Protein AF-A0A972LSF6-F1 (afdb_monomer_lite)

pLDDT: mean 90.46, std 13.34, range [41.22, 98.69]

Sequence (236 aa):
LGFKHVNGPAKWSSYAKAKYIADVHKTYKIPLADIAEQIGDRHKTVQRLYRGLMVIDQAERLKVYNREDRVHTRFSFSHLYTGLDGDGISSFLKLKDFTEESKSPVPVSRKKELGEFCIWLYGSKKEKKPPAIRTQAKHLWRLNEVLKSREATAALRDDNDIDSAYELSRPQNEVFQDALYSAKRELTRARATLTTGYDKSVDLLRIADDIANLAEDIYTEMQRKQKPSRRRRNKE

Radius of gyration: 25.81 Å; chains: 1; bounding box: 58×62×75 Å

Secondary structure (DSSP, 8-state):
--GGGTTSSSPPPHHHHHHHHHHHHHHH---HHHHHHHTT--HHHHHHHHHHHHHHHHHHHTTS--GGG-SSSS--HHHHHHHTTSHHHHHHHTPPPTT---S--S-GGGHHHHHHHHHHHH-BTTTTBPPS---HHHHHHHHHHHTT-HHHHHHHHHH--HHHHHHHHS-HHHHHHHHHHHHHHHHHHHHHTHHHH----HHHHHHHHHHHHHHHHHHHHHHHHHS---------

Foldseek 3Di:
DDPPPLPDPDPDDLQNLLVVLQCCCVVVVDDLCVVCVSSVHDSLSNLLSVVLVLLQVLLVVLVLDHQVQFPDPDDPSLLRSVLCVQPLLCVLQVFDDSSPSDSHRGDPVSSNVSSVVCCLCGNGNVVVGHHLDPDRPPQSVLVSLLSVDPQLVVVCVVPVHSVVSSVVSDDPVVVVVVVVVVLVVVVVVCVVCVVPPCPPDPVVVVVVVVSVVVVVVVVVVVVVVVPPPPPPPDDD

Structure (mmCIF, N/CA/C/O backbone):
data_AF-A0A972LSF6-F1
#
_entry.id   AF-A0A972LSF6-F1
#
loop_
_atom_site.group_PDB
_atom_site.id
_atom_site.type_symbol
_atom_site.label_atom_id
_atom_site.label_alt_id
_atom_site.label_comp_id
_atom_site.label_asym_id
_atom_site.label_entity_id
_atom_site.label_seq_id
_atom_site.pdbx_PDB_ins_code
_atom_site.Cartn_x
_atom_site.Cartn_y
_atom_site.Cartn_z
_atom_site.occupancy
_atom_site.B_iso_or_equiv
_atom_site.auth_seq_id
_atom_site.auth_comp_id
_atom_site.auth_asym_id
_atom_site.auth_atom_id
_atom_site.pdbx_PDB_model_num
ATOM 1 N N . LEU A 1 1 ? -6.907 -10.296 31.279 1.00 46.56 1 LEU A N 1
ATOM 2 C CA . LEU A 1 1 ? -5.433 -10.318 31.112 1.00 46.56 1 LEU A CA 1
ATOM 3 C C . LEU A 1 1 ? -4.880 -8.971 31.571 1.00 46.56 1 LEU A C 1
ATOM 5 O O . LEU A 1 1 ? -5.070 -7.989 30.872 1.00 46.56 1 LEU A O 1
ATOM 9 N N . GLY A 1 2 ? -4.323 -8.909 32.784 1.00 41.22 2 GLY A N 1
ATOM 10 C CA . GLY A 1 2 ? -3.959 -7.654 33.458 1.00 41.22 2 GLY A CA 1
ATOM 11 C C . GLY A 1 2 ? -2.564 -7.110 33.118 1.00 41.22 2 GLY A C 1
ATOM 12 O O . GLY A 1 2 ? -1.680 -7.863 32.696 1.00 41.22 2 GLY A O 1
ATOM 13 N N . PHE A 1 3 ? -2.398 -5.805 33.377 1.00 46.62 3 PHE A N 1
ATOM 14 C CA . PHE A 1 3 ? -1.236 -4.909 33.198 1.00 46.62 3 PHE A CA 1
ATOM 15 C C . PHE A 1 3 ? 0.165 -5.544 33.293 1.00 46.62 3 PHE A C 1
ATOM 17 O O . PHE A 1 3 ? 1.062 -5.171 32.541 1.00 46.62 3 PHE A O 1
ATOM 24 N N . LYS A 1 4 ? 0.359 -6.543 34.168 1.00 43.53 4 LYS A N 1
ATOM 25 C CA . LYS A 1 4 ? 1.649 -7.225 34.386 1.00 43.53 4 LYS A CA 1
ATOM 26 C C . LYS A 1 4 ? 2.256 -7.880 33.136 1.00 43.53 4 LYS A C 1
ATOM 28 O O . LYS A 1 4 ? 3.447 -8.160 33.133 1.00 43.53 4 LYS A O 1
ATOM 33 N N . HIS A 1 5 ? 1.478 -8.107 32.077 1.00 49.00 5 HIS A N 1
ATOM 34 C CA . HIS A 1 5 ? 1.972 -8.768 30.864 1.00 49.00 5 HIS A CA 1
ATOM 35 C C . HIS A 1 5 ? 2.437 -7.805 29.771 1.00 49.00 5 HIS A C 1
ATOM 37 O O . HIS A 1 5 ? 3.055 -8.269 28.820 1.00 49.00 5 HIS A O 1
ATOM 43 N N . VAL A 1 6 ? 2.167 -6.498 29.870 1.00 50.38 6 VAL A N 1
ATOM 44 C CA . VAL A 1 6 ? 2.578 -5.522 28.838 1.00 50.38 6 VAL A CA 1
ATOM 45 C C . VAL A 1 6 ? 4.105 -5.348 28.812 1.00 50.38 6 VAL A C 1
ATOM 47 O O . VAL A 1 6 ? 4.678 -5.179 27.739 1.00 50.38 6 VAL A O 1
ATOM 50 N N . ASN A 1 7 ? 4.756 -5.513 29.970 1.00 46.44 7 ASN A N 1
ATOM 51 C CA . ASN A 1 7 ? 6.209 -5.396 30.155 1.00 46.44 7 ASN A CA 1
ATOM 52 C C . ASN A 1 7 ? 6.913 -6.752 30.393 1.00 46.44 7 ASN A C 1
ATOM 54 O O . ASN A 1 7 ? 8.060 -6.785 30.832 1.00 46.44 7 ASN A O 1
ATOM 58 N N . GLY A 1 8 ? 6.230 -7.879 30.149 1.00 46.09 8 GLY A N 1
ATOM 59 C CA . GLY A 1 8 ? 6.817 -9.218 30.279 1.00 46.09 8 GLY A CA 1
ATOM 60 C C . GLY A 1 8 ? 7.767 -9.572 29.119 1.00 46.09 8 GLY A C 1
ATOM 61 O O . GLY A 1 8 ? 7.714 -8.940 28.064 1.00 46.09 8 GLY A O 1
ATOM 62 N N . PRO A 1 9 ? 8.607 -10.617 29.257 1.00 41.59 9 PRO A N 1
ATOM 63 C CA . PRO A 1 9 ? 9.608 -10.996 28.248 1.00 41.59 9 PRO A CA 1
ATOM 64 C C . PRO A 1 9 ? 9.007 -11.403 26.887 1.00 41.59 9 PRO A C 1
ATOM 66 O O . PRO A 1 9 ? 9.684 -11.334 25.860 1.00 41.59 9 PRO A O 1
ATOM 69 N N . ALA A 1 10 ? 7.725 -11.781 26.843 1.00 50.69 10 ALA A N 1
ATOM 70 C CA . ALA A 1 10 ? 7.006 -12.047 25.602 1.00 50.69 10 ALA A CA 1
ATOM 71 C C . ALA A 1 10 ? 6.446 -10.744 25.004 1.00 50.69 10 ALA A C 1
ATOM 73 O O . ALA A 1 10 ? 5.412 -10.232 25.438 1.00 50.69 10 ALA A O 1
ATOM 74 N N . LYS A 1 11 ? 7.115 -10.217 23.969 1.00 66.94 11 LYS A N 1
ATOM 75 C CA . LYS A 1 11 ? 6.643 -9.047 23.211 1.00 66.94 11 LYS A CA 1
ATOM 76 C C . LYS A 1 11 ? 5.249 -9.321 22.642 1.00 66.94 11 LYS A C 1
ATOM 78 O O . LYS A 1 11 ? 5.059 -10.243 21.849 1.00 66.94 11 LYS A O 1
ATOM 83 N N . TRP A 1 12 ? 4.276 -8.496 2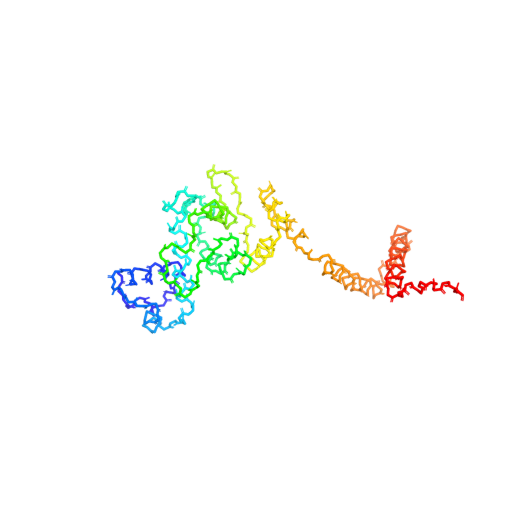3.016 1.00 76.31 12 TRP A N 1
ATOM 84 C CA . TRP A 1 12 ? 2.932 -8.552 22.449 1.00 76.31 12 TRP A CA 1
ATOM 85 C C . TRP A 1 12 ? 2.977 -8.380 20.929 1.00 76.31 12 TRP A C 1
ATOM 87 O O . TRP A 1 12 ? 3.698 -7.526 20.409 1.00 76.31 12 TRP A O 1
ATOM 97 N N . SER A 1 13 ? 2.153 -9.142 20.202 1.00 89.50 13 SER A N 1
ATOM 98 C CA . SER A 1 13 ? 1.928 -8.844 18.785 1.00 89.50 13 SER A CA 1
ATOM 99 C C . SER A 1 13 ? 1.217 -7.494 18.639 1.00 89.50 13 SER A C 1
ATOM 101 O O . SER A 1 13 ? 0.398 -7.119 19.481 1.00 89.50 13 SER A O 1
ATOM 103 N N . SER A 1 14 ? 1.479 -6.773 17.545 1.00 92.56 14 SER A N 1
ATOM 104 C CA . SER A 1 14 ? 0.824 -5.485 17.260 1.00 92.56 14 SER A CA 1
ATOM 105 C C . SER A 1 14 ? -0.703 -5.595 17.263 1.00 92.56 14 SER A C 1
ATOM 107 O O . SER A 1 14 ? -1.392 -4.707 17.757 1.00 92.56 14 SER A O 1
ATOM 109 N N . TYR A 1 15 ? -1.237 -6.720 16.789 1.00 95.06 15 TYR A N 1
ATOM 110 C CA . TYR A 1 15 ? -2.669 -6.995 16.810 1.00 95.06 15 TYR A CA 1
ATOM 111 C C . TYR A 1 15 ? -3.217 -7.237 18.224 1.00 95.06 15 TYR A C 1
ATOM 113 O O . TYR A 1 15 ? -4.257 -6.684 18.577 1.00 95.06 15 TYR A O 1
ATOM 121 N N . ALA A 1 16 ? -2.515 -8.010 19.062 1.00 93.94 16 ALA A N 1
ATOM 122 C CA . ALA A 1 16 ? -2.906 -8.191 20.463 1.00 93.94 16 ALA A CA 1
ATOM 123 C C . ALA A 1 16 ? -2.889 -6.853 21.219 1.00 93.94 16 ALA A C 1
ATOM 125 O O . ALA A 1 16 ? -3.824 -6.549 21.959 1.00 93.94 16 ALA A O 1
ATOM 126 N N . LYS A 1 17 ? -1.868 -6.023 20.968 1.00 94.19 17 LYS A N 1
ATOM 127 C CA . LYS A 1 17 ? -1.756 -4.684 21.553 1.00 94.19 17 LYS A CA 1
ATOM 128 C C . LYS A 1 17 ? -2.914 -3.786 21.115 1.00 94.19 17 LYS A C 1
ATOM 130 O O . LYS A 1 17 ? -3.538 -3.155 21.958 1.00 94.19 17 LYS A O 1
ATOM 135 N N . ALA A 1 18 ? -3.260 -3.792 19.826 1.00 96.75 18 ALA A N 1
ATOM 136 C CA . ALA A 1 18 ? -4.403 -3.046 19.304 1.00 96.75 18 ALA A CA 1
ATOM 137 C C . ALA A 1 18 ? -5.732 -3.461 19.953 1.00 96.75 18 ALA A C 1
ATOM 139 O O . ALA A 1 18 ? -6.542 -2.598 20.287 1.00 96.75 18 ALA A O 1
ATOM 140 N N . LYS A 1 19 ? -5.950 -4.768 20.169 1.00 96.62 19 LYS A N 1
ATOM 141 C CA . LYS A 1 19 ? -7.144 -5.268 20.870 1.00 96.62 19 LYS A CA 1
ATOM 142 C C . LYS A 1 19 ? -7.222 -4.761 22.302 1.00 96.62 19 LYS A C 1
ATOM 144 O O . LYS A 1 19 ? -8.282 -4.303 22.704 1.00 96.62 19 LYS A O 1
ATOM 149 N N . TYR A 1 20 ? -6.114 -4.816 23.039 1.00 95.25 20 TYR A N 1
ATOM 150 C CA . TYR A 1 20 ? -6.059 -4.297 24.404 1.00 95.25 20 TYR A CA 1
ATOM 151 C C . TYR A 1 20 ? -6.327 -2.794 24.452 1.00 95.25 20 TYR A C 1
ATOM 153 O O . TYR A 1 20 ? -7.189 -2.362 25.206 1.00 95.25 20 TYR A O 1
ATOM 161 N N . ILE A 1 21 ? -5.666 -2.013 23.592 1.00 96.00 21 ILE A N 1
ATOM 162 C CA . ILE A 1 21 ? -5.902 -0.568 23.477 1.00 96.00 21 ILE A CA 1
ATOM 163 C C . ILE A 1 21 ? -7.390 -0.288 23.239 1.00 96.00 21 ILE A C 1
ATOM 165 O O . ILE A 1 21 ? -7.988 0.531 23.930 1.00 96.00 21 ILE A O 1
ATOM 169 N N . ALA A 1 22 ? -8.004 -0.980 22.276 1.00 96.50 22 ALA A N 1
ATOM 170 C CA . ALA A 1 22 ? -9.404 -0.760 21.948 1.00 96.50 22 ALA A CA 1
ATOM 171 C C . ALA A 1 22 ? -10.366 -1.217 23.046 1.00 96.50 22 ALA A C 1
ATOM 173 O O . ALA A 1 22 ? -11.392 -0.568 23.225 1.00 96.50 22 ALA A O 1
ATOM 174 N N . ASP A 1 23 ? -10.069 -2.307 23.751 1.00 95.75 23 ASP A N 1
ATOM 175 C CA . ASP A 1 23 ? -10.859 -2.757 24.898 1.00 95.75 23 ASP A CA 1
ATOM 176 C C . ASP A 1 23 ? -10.807 -1.723 26.023 1.00 95.75 23 ASP A C 1
ATOM 178 O O . ASP A 1 23 ? -11.848 -1.231 26.450 1.00 95.75 23 ASP A O 1
ATOM 182 N N . VAL A 1 24 ? -9.603 -1.285 26.409 1.00 95.38 24 VAL A N 1
ATOM 183 C CA . VAL A 1 24 ? -9.430 -0.283 27.465 1.00 95.38 24 VAL A CA 1
ATOM 184 C C . VAL A 1 24 ? -10.154 1.017 27.112 1.00 95.38 24 VAL A C 1
ATOM 186 O O . VAL A 1 24 ? -10.951 1.526 27.902 1.00 95.38 24 VAL A O 1
ATOM 189 N N . HIS A 1 25 ? -9.944 1.512 25.892 1.00 95.56 25 HIS A N 1
ATOM 190 C CA . HIS A 1 25 ? -10.578 2.731 25.404 1.00 95.56 25 HIS A CA 1
ATOM 191 C C . HIS A 1 25 ? -12.113 2.616 25.364 1.00 95.56 25 HIS A C 1
ATOM 193 O O . HIS A 1 25 ? -12.833 3.509 25.810 1.00 95.56 25 HIS A O 1
ATOM 199 N N . LYS A 1 26 ? -12.659 1.501 24.860 1.00 92.56 26 LYS A N 1
ATOM 200 C CA . LYS A 1 26 ? -14.115 1.337 24.703 1.00 92.56 26 LYS A CA 1
ATOM 201 C C . LYS A 1 26 ? -14.826 1.055 26.024 1.00 92.56 26 LYS A C 1
ATOM 203 O O . LYS A 1 26 ? -15.937 1.569 26.198 1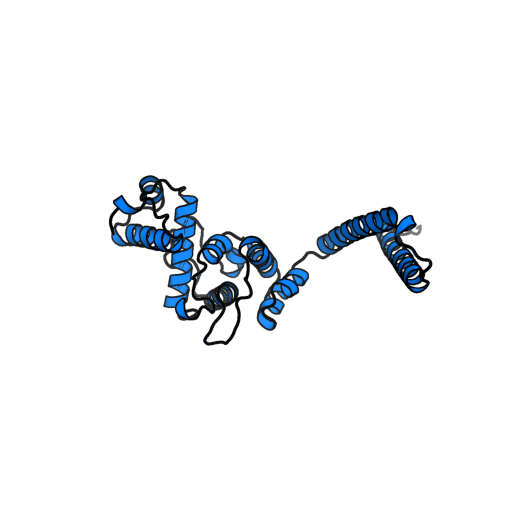.00 92.56 26 LYS A O 1
ATOM 208 N N . THR A 1 27 ? -14.220 0.254 26.895 1.00 93.88 27 THR A N 1
ATOM 209 C CA . THR A 1 27 ? -14.804 -0.227 28.153 1.00 93.88 27 THR A CA 1
ATOM 210 C C . THR A 1 27 ? -14.676 0.823 29.249 1.00 93.88 27 THR A C 1
ATOM 212 O O . THR A 1 27 ? -15.676 1.167 29.872 1.00 93.88 27 THR A O 1
ATOM 215 N N . TYR A 1 28 ? -13.486 1.403 29.421 1.00 93.75 28 TYR A N 1
ATOM 216 C CA . TYR A 1 28 ? -13.204 2.352 30.504 1.00 93.75 28 TYR A CA 1
ATOM 217 C C . TYR A 1 28 ? -13.228 3.822 30.068 1.00 93.75 28 TYR A C 1
ATOM 219 O O . TYR A 1 28 ? -13.037 4.697 30.903 1.00 93.75 28 TYR A O 1
ATOM 227 N N . LYS A 1 29 ? -13.473 4.110 28.778 1.00 93.44 29 LYS A N 1
ATOM 228 C CA . LYS A 1 29 ? -13.531 5.478 28.214 1.00 93.44 29 LYS A CA 1
ATOM 229 C C . LYS A 1 29 ? -12.249 6.292 28.404 1.00 93.44 29 LYS A C 1
ATOM 231 O O . LYS A 1 29 ? -12.292 7.516 28.393 1.00 93.44 29 LYS A O 1
ATOM 236 N N . ILE A 1 30 ? -11.114 5.611 28.546 1.00 93.81 30 ILE A N 1
ATOM 237 C CA . ILE A 1 30 ? -9.809 6.251 28.706 1.00 93.81 30 ILE A CA 1
ATOM 238 C C . ILE A 1 30 ? -9.326 6.744 27.328 1.00 93.81 30 ILE A C 1
ATOM 240 O O . ILE A 1 30 ? -9.302 5.934 26.395 1.00 93.81 30 ILE A O 1
ATOM 244 N N . PRO A 1 31 ? -8.940 8.023 27.170 1.00 94.38 31 PRO A N 1
ATOM 245 C CA . PRO A 1 31 ? -8.353 8.555 25.937 1.00 94.38 31 PRO A CA 1
ATOM 246 C C . PRO A 1 31 ? -7.128 7.763 25.458 1.00 94.38 31 PRO A C 1
ATOM 248 O O . PRO A 1 31 ? -6.359 7.231 26.262 1.00 94.38 31 PRO A O 1
ATOM 251 N N . LEU A 1 32 ? -6.882 7.709 24.143 1.00 94.81 32 LEU A N 1
ATOM 252 C CA . LEU A 1 32 ? -5.720 6.975 23.616 1.00 94.81 32 LEU A CA 1
ATOM 253 C C . LEU A 1 32 ? -4.375 7.592 24.041 1.00 94.81 32 LEU A C 1
ATOM 255 O O . LEU A 1 32 ? -3.352 6.908 23.987 1.00 94.81 32 LEU A O 1
ATOM 259 N N . ALA A 1 33 ? -4.347 8.873 24.423 1.00 93.94 33 ALA A N 1
ATOM 260 C CA . ALA A 1 33 ? -3.163 9.543 24.968 1.00 93.94 33 ALA A CA 1
ATOM 261 C C . ALA A 1 33 ? -2.750 8.935 26.311 1.00 93.94 33 ALA A C 1
ATOM 263 O O . ALA A 1 33 ? -1.627 8.449 26.440 1.00 93.94 33 ALA A O 1
ATOM 264 N N . ASP A 1 34 ? -3.693 8.835 27.241 1.00 94.31 34 ASP A N 1
ATOM 265 C CA . ASP A 1 34 ? -3.460 8.290 28.579 1.00 94.31 34 ASP A CA 1
ATOM 266 C C . ASP A 1 34 ? -3.115 6.795 28.519 1.00 94.31 34 ASP A C 1
ATOM 268 O O . ASP A 1 34 ? -2.230 6.314 29.226 1.00 94.31 34 ASP A O 1
ATOM 272 N N . ILE A 1 35 ? -3.755 6.041 27.613 1.00 93.75 35 ILE A N 1
ATOM 273 C CA . ILE A 1 35 ? -3.401 4.632 27.372 1.00 93.75 35 ILE A CA 1
ATOM 274 C C . ILE A 1 35 ? -1.952 4.514 26.884 1.00 93.75 35 ILE A C 1
ATOM 276 O O . ILE A 1 35 ? -1.255 3.574 27.266 1.00 93.75 35 ILE A O 1
ATOM 280 N N . ALA A 1 36 ? -1.491 5.437 26.035 1.00 92.94 36 ALA A N 1
ATOM 281 C CA . ALA A 1 36 ? -0.129 5.424 25.513 1.00 92.94 36 ALA A CA 1
ATOM 282 C C . ALA A 1 36 ? 0.911 5.662 26.613 1.00 92.94 36 ALA A C 1
ATOM 284 O O . ALA A 1 36 ? 1.894 4.922 26.675 1.00 92.94 36 ALA A O 1
ATOM 285 N N . GLU A 1 37 ? 0.652 6.617 27.509 1.00 92.81 37 GLU A N 1
ATOM 286 C CA . GLU A 1 37 ? 1.485 6.878 28.686 1.00 92.81 37 GLU A CA 1
ATOM 287 C C . GLU A 1 37 ? 1.550 5.651 29.605 1.00 92.81 37 GLU A C 1
ATOM 289 O O . GLU A 1 37 ? 2.635 5.176 29.942 1.00 92.81 37 GLU A O 1
ATOM 294 N N . GLN A 1 38 ? 0.396 5.053 29.910 1.00 88.88 38 GLN A N 1
ATOM 295 C CA . GLN A 1 38 ? 0.292 3.873 30.771 1.00 88.88 38 GLN A CA 1
ATOM 296 C C . GLN A 1 38 ? 1.071 2.652 30.260 1.00 88.88 38 GLN A C 1
ATOM 298 O O . GLN A 1 38 ? 1.595 1.873 31.058 1.00 88.88 38 GLN A O 1
ATOM 303 N N . ILE A 1 39 ? 1.127 2.451 28.940 1.00 86.75 39 ILE A N 1
ATOM 304 C CA . ILE A 1 39 ? 1.823 1.309 28.324 1.00 86.75 39 ILE A CA 1
ATOM 305 C C . ILE A 1 39 ? 3.227 1.660 27.812 1.00 86.75 39 ILE A C 1
ATOM 307 O O . ILE A 1 39 ? 3.846 0.823 27.149 1.00 86.75 39 ILE A O 1
ATOM 311 N N . GLY A 1 40 ? 3.705 2.882 28.068 1.00 87.62 40 GLY A N 1
ATOM 312 C CA . GLY A 1 40 ? 5.022 3.359 27.643 1.00 87.62 40 GLY A CA 1
ATOM 313 C C . GLY A 1 40 ? 5.230 3.359 26.124 1.00 87.62 40 GLY A C 1
ATOM 314 O O . GLY A 1 40 ? 6.320 3.037 25.655 1.00 87.62 40 GLY A O 1
ATOM 315 N N . ASP A 1 41 ? 4.195 3.662 25.333 1.00 88.25 41 ASP A N 1
ATOM 316 C CA . ASP A 1 41 ? 4.291 3.768 23.869 1.00 88.25 41 ASP A CA 1
ATOM 317 C C . ASP A 1 41 ? 4.019 5.203 23.405 1.00 88.25 41 ASP A C 1
ATOM 319 O O . ASP A 1 41 ? 3.428 6.022 24.101 1.00 88.25 41 ASP A O 1
ATOM 323 N N . ARG A 1 42 ? 4.423 5.520 22.177 1.00 89.69 42 ARG A N 1
ATOM 324 C CA . ARG A 1 42 ? 4.111 6.810 21.564 1.00 89.69 42 ARG A CA 1
ATOM 325 C C . ARG A 1 42 ? 2.620 6.870 21.248 1.00 89.69 42 ARG A C 1
ATOM 327 O O . ARG A 1 42 ? 2.088 5.961 20.606 1.00 89.69 42 ARG A O 1
ATOM 334 N N . HIS A 1 43 ? 1.978 7.989 21.577 1.00 90.69 43 HIS A N 1
ATOM 335 C CA . HIS A 1 43 ? 0.559 8.224 21.289 1.00 90.69 43 HIS A CA 1
ATOM 336 C C . HIS A 1 43 ? 0.187 7.938 19.823 1.00 90.69 43 HIS A C 1
ATOM 338 O O . HIS A 1 43 ? -0.761 7.204 19.547 1.00 90.69 43 HIS A O 1
ATOM 344 N N . LYS A 1 44 ? 1.016 8.390 18.871 1.00 92.25 44 LYS A N 1
ATOM 345 C CA . LYS A 1 44 ? 0.826 8.112 17.438 1.00 92.25 44 LYS A CA 1
ATOM 346 C C . LYS A 1 44 ? 0.823 6.612 17.107 1.00 92.25 44 LYS A C 1
ATOM 348 O O . LYS A 1 44 ? 0.063 6.179 16.244 1.00 92.25 44 LYS A O 1
ATOM 353 N N . THR A 1 45 ? 1.649 5.801 17.777 1.00 92.25 45 THR A N 1
ATOM 354 C CA . THR A 1 45 ? 1.631 4.337 17.609 1.00 92.25 45 THR A CA 1
ATOM 355 C C . THR A 1 45 ? 0.294 3.767 18.079 1.00 92.25 45 THR A C 1
ATOM 357 O O . THR A 1 45 ? -0.321 2.978 17.365 1.00 92.25 45 THR A O 1
ATOM 360 N N . VAL A 1 46 ? -0.178 4.190 19.254 1.00 95.12 46 VAL A N 1
ATOM 361 C CA . VAL A 1 46 ? -1.448 3.736 19.839 1.00 95.12 46 VAL A CA 1
ATOM 362 C C . VAL A 1 46 ? -2.630 4.098 18.941 1.00 95.12 46 VAL A C 1
ATOM 364 O O . VAL A 1 46 ? -3.442 3.224 18.638 1.00 95.12 46 VAL A O 1
ATOM 367 N N . GLN A 1 47 ? -2.673 5.328 18.422 1.00 95.81 47 GLN A N 1
ATOM 368 C CA . GLN A 1 47 ? -3.683 5.764 17.452 1.00 95.81 47 GLN A CA 1
ATOM 369 C C . GLN A 1 47 ? -3.670 4.918 16.174 1.00 95.81 47 GLN A C 1
ATOM 371 O O . GLN A 1 47 ? -4.722 4.452 15.742 1.00 95.81 47 GLN A O 1
ATOM 376 N N . ARG A 1 48 ? -2.492 4.636 15.595 1.00 95.75 48 ARG A N 1
ATOM 377 C CA . ARG A 1 48 ? -2.366 3.757 14.413 1.00 95.75 48 ARG A CA 1
ATOM 378 C C . ARG A 1 48 ? -2.917 2.360 14.671 1.00 95.75 48 ARG A C 1
ATOM 380 O O . ARG A 1 48 ? -3.687 1.841 13.864 1.00 95.75 48 ARG A O 1
ATOM 387 N N . LEU A 1 49 ? -2.536 1.757 15.797 1.00 96.69 49 LEU A N 1
ATOM 388 C CA . LEU A 1 49 ? -2.992 0.424 16.186 1.00 96.69 49 LEU A CA 1
ATOM 389 C C . LEU A 1 49 ? -4.510 0.398 16.396 1.00 96.69 49 LEU A C 1
ATOM 391 O O . LEU A 1 49 ? -5.188 -0.477 15.855 1.00 96.69 49 LEU A O 1
ATOM 395 N N . TYR A 1 50 ? -5.047 1.376 17.128 1.00 97.56 50 TYR A N 1
ATOM 396 C CA . TYR A 1 50 ? -6.482 1.507 17.358 1.00 97.56 50 TYR A CA 1
ATOM 397 C C . TYR A 1 50 ? -7.248 1.683 16.042 1.00 97.56 50 TYR A C 1
ATOM 399 O O . TYR A 1 50 ? -8.167 0.915 15.755 1.00 97.56 50 TYR A O 1
ATOM 407 N N . ARG A 1 51 ? -6.825 2.631 15.197 1.00 97.69 51 ARG A N 1
ATOM 408 C CA . ARG A 1 51 ? -7.434 2.901 13.891 1.00 97.69 51 ARG A CA 1
ATOM 409 C C . ARG A 1 51 ? -7.417 1.671 12.990 1.00 97.69 51 ARG A C 1
ATOM 411 O O . ARG A 1 51 ? -8.449 1.331 12.417 1.00 97.69 51 ARG A O 1
ATOM 418 N N . GLY A 1 52 ? -6.277 0.984 12.895 1.00 97.69 52 GLY A N 1
ATOM 419 C CA . GLY A 1 52 ? -6.150 -0.253 12.126 1.00 97.69 52 GLY A CA 1
ATOM 420 C C . GLY A 1 52 ? -7.147 -1.315 12.584 1.00 97.69 52 GLY A C 1
ATOM 421 O O . GLY A 1 52 ? -7.809 -1.937 11.755 1.00 97.69 52 GLY A O 1
ATOM 422 N N . LEU A 1 53 ? -7.328 -1.478 13.899 1.00 98.25 53 LEU A N 1
ATOM 423 C CA . LEU A 1 53 ? -8.331 -2.400 14.426 1.00 98.25 53 LEU A CA 1
ATOM 424 C C . LEU A 1 53 ? -9.761 -1.947 14.099 1.00 98.25 53 LEU A C 1
ATOM 426 O O . LEU A 1 53 ? -10.581 -2.768 13.698 1.00 98.25 53 LEU A O 1
ATOM 430 N N . MET A 1 54 ? -10.064 -0.650 14.213 1.00 98.12 54 MET A N 1
ATOM 431 C CA . MET A 1 54 ? -11.397 -0.135 13.887 1.00 98.12 54 MET A CA 1
ATOM 432 C C . MET A 1 54 ? -11.745 -0.335 12.410 1.00 98.12 54 MET A C 1
ATOM 434 O O . MET A 1 54 ? -12.889 -0.670 12.115 1.00 98.12 54 MET A O 1
ATOM 438 N N . VAL A 1 55 ? -10.775 -0.198 11.500 1.00 98.44 55 VAL A N 1
ATOM 439 C CA . VAL A 1 55 ? -10.961 -0.431 10.058 1.00 98.44 55 VAL A CA 1
ATOM 440 C C . VAL A 1 55 ? -11.276 -1.899 9.754 1.00 98.44 55 VAL A C 1
ATOM 442 O O . VAL A 1 55 ? -12.265 -2.166 9.072 1.00 98.44 55 VAL A O 1
ATOM 445 N N . ILE A 1 56 ? -10.502 -2.861 10.278 1.00 98.31 56 ILE A N 1
ATOM 446 C CA . ILE A 1 56 ? -10.776 -4.287 10.009 1.00 98.31 56 ILE A CA 1
ATOM 447 C C . ILE A 1 56 ? -12.069 -4.763 10.681 1.00 98.31 56 ILE A C 1
ATOM 449 O O . ILE A 1 56 ? -12.861 -5.468 10.059 1.00 98.31 56 ILE A O 1
ATOM 453 N N . ASP A 1 57 ? -12.346 -4.315 11.911 1.00 98.31 57 ASP A N 1
ATOM 454 C CA . ASP A 1 57 ? -13.617 -4.602 12.583 1.00 98.31 57 ASP A CA 1
ATOM 455 C C . ASP A 1 57 ? -14.793 -3.987 11.807 1.00 98.31 57 ASP A C 1
ATOM 457 O O . ASP A 1 57 ? -15.878 -4.562 11.744 1.00 98.31 57 ASP A O 1
ATOM 461 N N . GLN A 1 58 ? -14.610 -2.800 11.221 1.00 98.31 58 GLN A N 1
ATOM 462 C CA . GLN A 1 58 ? -15.630 -2.159 10.399 1.00 98.31 58 GLN A CA 1
ATOM 463 C C . GLN A 1 58 ? -15.903 -2.941 9.113 1.00 98.31 58 GLN A C 1
ATOM 465 O O . GLN A 1 58 ? -17.071 -3.094 8.754 1.00 98.31 58 GLN A O 1
ATOM 470 N N . ALA A 1 59 ? -14.867 -3.447 8.441 1.00 98.50 59 ALA A N 1
ATOM 471 C CA . ALA A 1 59 ? -15.023 -4.262 7.238 1.00 98.50 59 ALA A CA 1
ATOM 472 C C . ALA A 1 59 ? -15.893 -5.504 7.509 1.00 98.50 59 ALA A C 1
ATOM 474 O O . ALA A 1 59 ? -16.794 -5.823 6.728 1.00 98.50 59 ALA A O 1
ATOM 475 N N . GLU A 1 60 ? -15.700 -6.128 8.673 1.00 98.38 60 GLU A N 1
ATOM 476 C CA . GLU A 1 60 ? -16.504 -7.260 9.139 1.00 98.38 60 GLU A CA 1
ATOM 477 C C . GLU A 1 60 ? -17.938 -6.879 9.485 1.00 98.38 60 GLU A C 1
ATOM 479 O O . GLU A 1 60 ? -18.874 -7.532 9.020 1.00 98.38 60 GLU A O 1
ATOM 484 N N . ARG A 1 61 ? -18.141 -5.792 10.243 1.00 97.88 61 ARG A N 1
ATOM 485 C CA . ARG A 1 61 ? -19.492 -5.294 10.560 1.00 97.88 61 ARG A CA 1
ATOM 486 C C . ARG A 1 61 ? -20.286 -4.954 9.299 1.00 97.88 61 ARG A C 1
ATOM 488 O O . ARG A 1 61 ? -21.487 -5.199 9.248 1.00 97.88 61 ARG A O 1
ATOM 495 N N . LEU A 1 62 ? -19.620 -4.399 8.285 1.00 98.00 62 LEU A N 1
ATOM 496 C CA . LEU A 1 62 ? -20.218 -4.067 6.990 1.00 98.00 62 LEU A CA 1
ATOM 497 C C . LEU A 1 62 ? -20.327 -5.270 6.042 1.00 98.00 62 LEU A C 1
ATOM 499 O O . LEU A 1 62 ? -20.889 -5.119 4.957 1.00 98.00 62 LEU A O 1
ATOM 503 N N . LYS A 1 63 ? -19.824 -6.445 6.444 1.00 97.81 63 LYS A N 1
ATOM 504 C CA . LYS A 1 63 ? -19.812 -7.688 5.659 1.00 97.81 63 LYS A CA 1
ATOM 505 C C . LYS A 1 63 ? -19.121 -7.548 4.296 1.00 97.81 63 LYS A C 1
ATOM 507 O O . LYS A 1 63 ? -19.491 -8.235 3.349 1.00 97.81 63 LYS A O 1
ATOM 512 N N . VAL A 1 64 ? -18.132 -6.660 4.195 1.00 98.12 64 VAL A N 1
ATOM 513 C CA . VAL A 1 64 ? -17.343 -6.459 2.965 1.00 98.12 64 VAL A CA 1
ATOM 514 C C . VAL A 1 64 ? -16.041 -7.253 2.972 1.00 98.12 64 VAL A C 1
ATOM 516 O O . VAL A 1 64 ? -15.470 -7.484 1.915 1.00 98.12 64 VAL A O 1
ATOM 519 N N . TYR A 1 65 ? -15.585 -7.692 4.147 1.00 98.38 65 TYR A N 1
ATOM 520 C CA . TYR A 1 65 ? -14.458 -8.606 4.296 1.00 98.38 65 TYR A CA 1
ATOM 521 C C . TYR A 1 65 ? -14.514 -9.292 5.667 1.00 98.38 65 TYR A C 1
ATOM 523 O O . TYR A 1 65 ? -14.968 -8.686 6.635 1.00 98.38 65 TYR A O 1
ATOM 531 N N . ASN A 1 66 ? -14.045 -10.538 5.768 1.00 97.44 66 ASN A N 1
ATOM 532 C CA . ASN A 1 66 ? -13.863 -11.241 7.040 1.00 97.44 66 ASN A CA 1
ATOM 533 C C . ASN A 1 66 ? -12.395 -11.626 7.189 1.00 97.44 66 ASN A C 1
ATOM 535 O O . ASN A 1 66 ? -11.830 -12.238 6.286 1.00 97.44 66 ASN A O 1
ATOM 539 N N . ARG A 1 67 ? -11.768 -11.307 8.329 1.00 95.62 67 ARG A N 1
ATOM 540 C CA . ARG A 1 67 ? -10.339 -11.572 8.510 1.00 95.62 67 ARG A CA 1
ATOM 541 C C . ARG A 1 67 ? -9.989 -13.049 8.388 1.00 95.62 67 ARG A C 1
ATOM 543 O O . ARG A 1 67 ? -8.862 -13.324 7.998 1.00 95.62 67 ARG A O 1
ATOM 550 N N . GLU A 1 68 ? -10.892 -13.987 8.675 1.00 96.38 68 GLU A N 1
ATOM 551 C CA . GLU A 1 68 ? -10.674 -15.436 8.503 1.00 96.38 68 GLU A CA 1
ATOM 552 C C . GLU A 1 68 ? -10.664 -15.895 7.035 1.00 96.38 68 GLU A C 1
ATOM 554 O O . GLU A 1 68 ? -10.080 -16.937 6.719 1.00 96.38 68 GLU A O 1
ATOM 559 N N . ASP A 1 69 ? -11.206 -15.081 6.125 1.00 97.06 69 ASP A N 1
ATOM 560 C CA . ASP A 1 69 ? -11.154 -15.311 4.676 1.00 97.06 69 ASP A CA 1
ATOM 561 C C . ASP A 1 69 ? -9.764 -15.028 4.074 1.00 97.06 69 ASP A C 1
ATOM 563 O O . ASP A 1 69 ? -9.498 -15.359 2.922 1.00 97.06 69 ASP A O 1
ATOM 567 N N . ARG A 1 70 ? -8.833 -14.477 4.864 1.00 97.38 70 ARG A N 1
ATOM 568 C CA . ARG A 1 70 ? -7.437 -14.256 4.454 1.00 97.38 70 ARG A CA 1
ATOM 569 C C . ARG A 1 70 ? -6.799 -15.530 3.906 1.00 97.38 70 ARG A C 1
ATOM 571 O O . ARG A 1 70 ? -6.977 -16.611 4.474 1.00 97.38 70 ARG A O 1
ATOM 578 N N . VAL A 1 71 ? -5.968 -15.395 2.876 1.00 96.81 71 VAL A N 1
ATOM 579 C CA . VAL A 1 71 ? -5.234 -16.522 2.274 1.00 96.81 71 VAL A CA 1
ATOM 580 C C . VAL A 1 71 ? -4.189 -17.082 3.240 1.00 96.81 71 VAL A C 1
ATOM 582 O O . VAL A 1 71 ? -4.118 -18.292 3.446 1.00 96.81 71 VAL A O 1
ATOM 585 N N . HIS A 1 72 ? -3.409 -16.215 3.887 1.00 93.44 72 HIS A N 1
ATOM 586 C CA . HIS A 1 72 ? -2.345 -16.632 4.802 1.00 93.44 72 HIS A CA 1
ATOM 587 C C . HIS A 1 72 ? -2.843 -16.829 6.238 1.00 93.44 72 HIS A C 1
ATOM 589 O O . HIS A 1 72 ? -3.546 -15.985 6.786 1.00 93.44 72 HIS A O 1
ATOM 595 N N . THR A 1 73 ? -2.400 -17.900 6.905 1.00 90.19 73 THR A N 1
ATOM 596 C CA . THR A 1 73 ? -2.782 -18.201 8.298 1.00 90.19 73 THR A CA 1
ATOM 597 C C . THR A 1 73 ? -2.449 -17.053 9.249 1.00 90.19 73 THR A C 1
ATOM 599 O O . THR A 1 73 ? -3.288 -16.653 10.063 1.00 90.19 73 THR A O 1
ATOM 602 N N . ARG A 1 74 ? -1.243 -16.482 9.120 1.00 90.00 74 ARG A N 1
ATOM 603 C CA . ARG A 1 74 ? -0.792 -15.347 9.931 1.00 90.00 74 ARG A CA 1
ATOM 604 C C . ARG A 1 74 ? -1.474 -14.063 9.467 1.00 90.00 74 ARG A C 1
ATOM 606 O O . ARG A 1 74 ? -1.329 -13.648 8.322 1.00 90.00 74 ARG A O 1
ATOM 613 N N . PHE A 1 75 ? -2.155 -13.393 10.392 1.00 93.38 75 PHE A N 1
ATOM 614 C CA . PHE A 1 75 ? -2.732 -12.081 10.135 1.00 93.38 75 PHE A CA 1
ATOM 615 C C . PHE A 1 75 ? -1.651 -10.999 10.187 1.00 93.38 75 PHE A C 1
ATOM 617 O O . PHE A 1 75 ? -1.185 -10.601 11.259 1.00 93.38 75 PHE A O 1
ATOM 624 N N . SER A 1 76 ? -1.244 -10.519 9.017 1.00 92.62 76 SER A N 1
ATOM 625 C CA . SER A 1 76 ? -0.208 -9.498 8.885 1.00 92.62 76 SER A CA 1
ATOM 626 C C . SER A 1 76 ? -0.760 -8.094 9.167 1.00 92.62 76 SER A C 1
ATOM 628 O O . SER A 1 76 ? -0.813 -7.240 8.284 1.00 92.62 76 SER A O 1
ATOM 630 N N . PHE A 1 77 ? -1.174 -7.851 10.415 1.00 95.62 77 PHE A N 1
ATOM 631 C CA . PHE A 1 77 ? -1.804 -6.604 10.874 1.00 95.62 77 PHE A CA 1
ATOM 632 C C . PHE A 1 77 ? -0.961 -5.346 10.616 1.00 95.62 77 PHE A C 1
ATOM 634 O O . PHE A 1 77 ? -1.507 -4.262 10.424 1.00 95.62 77 PHE A O 1
ATOM 641 N N . SER A 1 78 ? 0.366 -5.487 10.554 1.00 93.38 78 SER A N 1
ATOM 642 C CA . SER A 1 78 ? 1.269 -4.385 10.221 1.00 93.38 78 SER A CA 1
ATOM 643 C C . SER A 1 78 ? 1.054 -3.806 8.831 1.00 93.38 78 SER A C 1
ATOM 645 O O . SER A 1 78 ? 1.199 -2.598 8.665 1.00 93.38 78 SER A O 1
ATOM 647 N N . HIS A 1 79 ? 0.611 -4.611 7.861 1.00 94.56 79 HIS A N 1
ATOM 648 C CA . HIS A 1 79 ? 0.283 -4.087 6.539 1.00 94.56 79 HIS A CA 1
ATOM 649 C C . HIS A 1 79 ? -0.887 -3.108 6.583 1.00 94.56 79 HIS A C 1
ATOM 651 O O . HIS A 1 79 ? -0.855 -2.077 5.920 1.00 94.56 79 HIS A O 1
ATOM 657 N N . LEU A 1 80 ? -1.879 -3.391 7.426 1.00 96.38 80 LEU A N 1
ATOM 658 C CA . LEU A 1 80 ? -3.055 -2.550 7.570 1.00 96.38 80 LEU A CA 1
ATOM 659 C C . LEU A 1 80 ? -2.718 -1.221 8.235 1.00 96.38 80 LEU A C 1
ATOM 661 O O . LEU A 1 80 ? -2.892 -0.178 7.614 1.00 96.38 80 LEU A O 1
ATOM 665 N N . TYR A 1 81 ? -2.215 -1.227 9.474 1.00 94.44 81 TYR A N 1
ATOM 666 C CA . TYR A 1 81 ? -2.029 0.045 10.183 1.00 94.44 81 TYR A CA 1
ATOM 667 C C . TYR A 1 81 ? -0.927 0.919 9.572 1.00 94.44 81 TYR A C 1
ATOM 669 O O . TYR A 1 81 ? -0.985 2.129 9.736 1.00 94.44 81 TYR A O 1
ATOM 677 N N . THR A 1 82 ? 0.065 0.335 8.882 1.00 93.56 82 THR A N 1
ATOM 678 C CA . THR A 1 82 ? 1.065 1.112 8.128 1.00 93.56 82 THR A CA 1
ATOM 679 C C . THR A 1 82 ? 0.499 1.627 6.808 1.00 93.56 82 THR A C 1
ATOM 681 O O . THR A 1 82 ? 0.747 2.774 6.458 1.00 93.56 82 THR A O 1
ATOM 684 N N . GLY A 1 83 ? -0.290 0.823 6.086 1.00 94.06 83 GLY A N 1
ATOM 685 C CA . GLY A 1 83 ? -0.909 1.257 4.831 1.00 94.06 83 GLY A CA 1
ATOM 686 C C . GLY A 1 83 ? -1.863 2.440 5.020 1.00 94.06 83 GLY A C 1
ATOM 687 O O . GLY A 1 83 ? -1.853 3.368 4.223 1.00 94.06 83 GLY A O 1
ATOM 688 N N . LEU A 1 84 ? -2.630 2.463 6.115 1.00 96.31 84 LEU A N 1
ATOM 689 C CA . LEU A 1 84 ? -3.579 3.546 6.419 1.00 96.31 84 LEU A CA 1
ATOM 690 C C . LEU A 1 84 ? -2.929 4.926 6.655 1.00 96.31 84 LEU A C 1
ATOM 692 O O . LEU A 1 84 ? -3.651 5.921 6.681 1.00 96.31 84 LEU A O 1
ATOM 696 N N . ASP A 1 85 ? -1.609 4.999 6.861 1.00 92.44 85 ASP A N 1
ATOM 697 C CA . ASP A 1 85 ? -0.876 6.270 6.955 1.00 92.44 85 ASP A CA 1
ATOM 698 C C . ASP A 1 85 ? -0.573 6.887 5.579 1.00 92.44 85 ASP A C 1
ATOM 700 O O . ASP A 1 85 ? -0.246 8.070 5.503 1.00 92.44 85 ASP A O 1
ATOM 704 N N . GLY A 1 86 ? -0.632 6.089 4.508 1.00 93.62 86 GLY A N 1
ATOM 705 C CA . GLY A 1 86 ? -0.367 6.543 3.149 1.00 93.62 86 GLY A CA 1
ATOM 706 C C . GLY A 1 86 ? -1.468 7.475 2.644 1.00 93.62 86 GLY A C 1
ATOM 707 O O . GLY A 1 86 ? -2.656 7.195 2.809 1.00 93.62 86 GLY A O 1
ATOM 708 N N . ASP A 1 87 ? -1.085 8.583 2.018 1.00 94.44 87 ASP A N 1
ATOM 709 C CA . ASP A 1 87 ? -1.994 9.605 1.497 1.00 94.44 87 ASP A CA 1
ATOM 710 C C . ASP A 1 87 ? -2.913 9.079 0.383 1.00 94.44 87 ASP A C 1
ATOM 712 O O . ASP A 1 87 ? -4.107 9.395 0.373 1.00 94.44 87 ASP A O 1
ATOM 716 N N . GLY A 1 88 ? -2.400 8.219 -0.500 1.00 96.44 88 GLY A N 1
ATOM 717 C CA . GLY A 1 88 ? -3.182 7.552 -1.543 1.00 96.44 88 GLY A CA 1
ATOM 718 C C . GLY A 1 88 ? -4.219 6.592 -0.961 1.00 96.44 88 GLY A C 1
ATOM 719 O O . GLY A 1 88 ? -5.403 6.689 -1.284 1.00 96.44 88 GLY A O 1
ATOM 720 N N . ILE A 1 89 ? -3.812 5.728 -0.024 1.00 97.75 89 ILE A N 1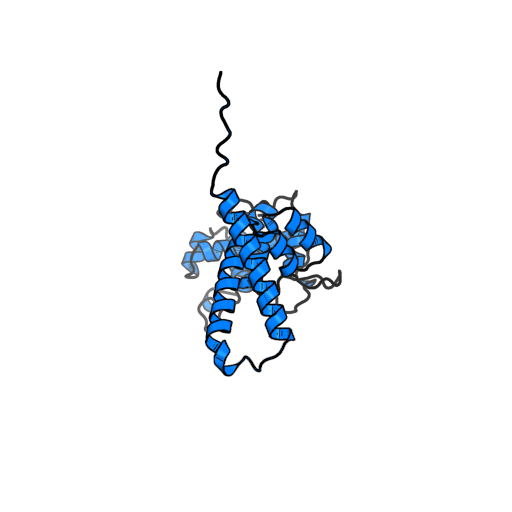
ATOM 721 C CA . ILE A 1 89 ? -4.723 4.791 0.664 1.00 97.75 89 ILE A CA 1
ATOM 722 C C . ILE A 1 89 ? -5.773 5.552 1.489 1.00 97.75 89 ILE A C 1
ATOM 724 O O . ILE A 1 89 ? -6.967 5.243 1.428 1.00 97.75 89 ILE A O 1
ATOM 728 N N . SER A 1 90 ? -5.346 6.568 2.241 1.00 96.88 90 SER A N 1
ATOM 729 C CA . SER A 1 90 ? -6.224 7.410 3.058 1.00 96.88 90 SER A CA 1
ATOM 730 C C . SER A 1 90 ? -7.281 8.118 2.205 1.00 96.88 90 SER A C 1
ATOM 732 O O . SER A 1 90 ? -8.473 8.077 2.528 1.00 96.88 90 SER A O 1
ATOM 734 N N . SER A 1 91 ? -6.872 8.683 1.065 1.00 97.12 91 SER A N 1
ATOM 735 C CA . SER A 1 91 ? -7.766 9.360 0.117 1.00 97.12 91 SER A CA 1
ATOM 736 C C . SER A 1 91 ? -8.725 8.392 -0.578 1.00 97.12 91 SER A C 1
ATOM 738 O O . SER A 1 91 ? -9.919 8.684 -0.703 1.00 97.12 91 SER A O 1
ATOM 740 N N . PHE A 1 92 ? -8.234 7.217 -0.983 1.00 98.19 92 PHE A N 1
ATOM 741 C CA . PHE A 1 92 ? -9.034 6.159 -1.603 1.00 98.19 92 PHE A CA 1
ATOM 742 C C . PHE A 1 92 ? -10.188 5.718 -0.694 1.00 98.19 92 PHE A C 1
ATOM 744 O O . PHE A 1 92 ? -11.355 5.729 -1.099 1.00 98.19 92 PHE A O 1
ATOM 751 N N . LEU A 1 93 ? -9.876 5.446 0.575 1.00 98.25 93 LEU A N 1
ATOM 752 C CA . LEU A 1 93 ? -10.856 5.065 1.590 1.00 98.25 93 LEU A CA 1
ATOM 753 C C . LEU A 1 93 ? -11.671 6.252 2.131 1.00 98.25 93 LEU A C 1
ATOM 755 O O . LEU A 1 93 ? -12.655 6.027 2.833 1.00 98.25 93 LEU A O 1
ATOM 759 N N . LYS A 1 94 ? -11.297 7.502 1.815 1.00 97.38 94 LYS A N 1
ATOM 760 C CA . LYS A 1 94 ? -11.824 8.729 2.448 1.00 97.38 94 LYS A CA 1
ATOM 761 C C . LYS A 1 94 ? -11.815 8.626 3.970 1.00 97.38 94 LYS A C 1
ATOM 763 O O . LYS A 1 94 ? -12.827 8.853 4.636 1.00 97.38 94 LYS A O 1
ATOM 768 N N . LEU A 1 95 ? -10.674 8.210 4.496 1.00 96.94 95 LEU A N 1
ATOM 769 C CA . LEU A 1 95 ? -10.463 8.062 5.919 1.00 96.94 95 LEU A CA 1
ATOM 770 C C . LEU A 1 95 ? -10.787 9.369 6.653 1.00 96.94 95 LEU A C 1
ATOM 772 O O . LEU A 1 95 ? -10.393 10.452 6.225 1.00 96.94 95 LEU A O 1
ATOM 776 N N . LYS A 1 96 ? -11.496 9.245 7.776 1.00 95.88 96 LYS A N 1
ATOM 777 C CA . LYS A 1 96 ? -11.718 10.347 8.722 1.00 95.88 96 LYS A CA 1
ATOM 778 C C . LYS A 1 96 ? -10.402 10.931 9.236 1.00 95.88 96 LYS A C 1
ATOM 780 O O . LYS A 1 96 ? -9.334 10.370 8.988 1.00 95.88 96 LYS A O 1
ATOM 785 N N . ASP A 1 97 ? -10.461 12.029 9.979 1.00 92.56 97 ASP A N 1
ATOM 786 C CA . ASP A 1 97 ? -9.247 12.578 10.575 1.00 92.56 97 ASP A CA 1
ATOM 787 C C . ASP A 1 97 ? -8.536 11.526 11.450 1.00 92.56 97 ASP A C 1
ATOM 789 O O . ASP A 1 97 ? -9.173 10.691 12.096 1.00 92.56 97 ASP A O 1
ATOM 793 N N . PHE A 1 98 ? -7.204 11.511 11.413 1.00 88.44 98 PHE A N 1
ATOM 794 C CA . PHE A 1 98 ? -6.402 10.531 12.148 1.00 88.44 98 PHE A CA 1
ATOM 795 C C . PHE A 1 98 ? -6.533 10.685 13.671 1.00 88.44 98 PHE A C 1
ATOM 797 O O . PHE A 1 98 ? -6.421 9.694 14.391 1.00 88.44 98 PHE A O 1
ATOM 804 N N . THR A 1 99 ? -6.785 11.906 14.145 1.00 87.31 99 THR A N 1
ATOM 805 C CA . THR A 1 99 ? -7.006 12.217 15.561 1.00 87.31 99 THR A CA 1
ATOM 806 C C . THR A 1 99 ? -8.422 11.876 16.021 1.00 87.31 99 THR A C 1
ATOM 808 O O . THR A 1 99 ? -8.656 11.742 17.221 1.00 87.31 99 THR A O 1
ATOM 811 N N . GLU A 1 100 ? -9.363 11.662 15.093 1.00 88.25 100 GLU A N 1
ATOM 812 C CA . GLU A 1 100 ? -10.699 11.186 15.435 1.00 88.25 100 GLU A CA 1
ATOM 813 C C . GLU A 1 100 ? -10.610 9.719 15.893 1.00 88.25 100 GLU A C 1
ATOM 815 O O . GLU A 1 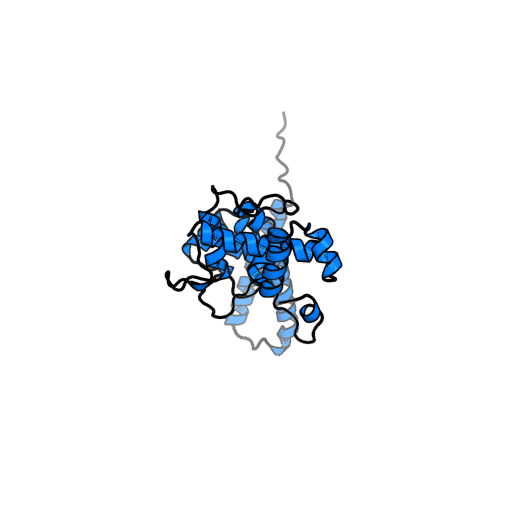100 ? -10.344 8.813 15.098 1.00 88.25 100 GLU A O 1
ATOM 820 N N . GLU A 1 101 ? -10.896 9.451 17.172 1.00 90.69 101 GLU A N 1
ATOM 821 C CA . GLU A 1 101 ? -10.927 8.107 17.787 1.00 90.69 101 GLU A CA 1
ATOM 822 C C . GLU A 1 101 ? -12.167 7.286 17.343 1.00 90.69 101 GLU A C 1
ATOM 824 O O . GLU A 1 101 ? -12.833 6.578 18.106 1.00 90.69 101 GLU A O 1
ATOM 829 N N . SER A 1 102 ? -12.498 7.379 16.054 1.00 92.06 102 SER A N 1
ATOM 830 C CA . SER A 1 102 ? -13.727 6.894 15.441 1.00 92.06 102 SER A CA 1
ATOM 831 C C . SER A 1 102 ? -13.807 5.370 15.420 1.00 92.06 102 SER A C 1
ATOM 833 O O . SER A 1 102 ? -12.909 4.682 14.936 1.00 92.06 102 SER A O 1
ATOM 835 N N . LYS A 1 103 ? -14.956 4.819 15.829 1.00 92.81 103 LYS A N 1
ATOM 836 C CA . LYS A 1 103 ? -15.251 3.380 15.679 1.00 92.81 103 LYS A CA 1
ATOM 837 C C . LYS A 1 103 ? -15.484 2.963 14.225 1.00 92.81 103 LYS A C 1
ATOM 839 O O . LYS A 1 103 ? -15.400 1.773 13.917 1.00 92.81 103 LYS A O 1
ATOM 844 N N . SER A 1 104 ? -15.792 3.924 13.354 1.00 96.00 104 SER A N 1
ATOM 845 C CA . SER A 1 104 ? -16.029 3.719 11.923 1.00 96.00 104 SER A CA 1
ATOM 846 C C . SER A 1 104 ? -15.211 4.731 11.107 1.00 96.00 104 SER A C 1
ATOM 848 O O . SER A 1 104 ? -15.780 5.716 10.632 1.00 96.00 104 SER A O 1
ATOM 850 N N . PRO A 1 105 ? -13.881 4.533 10.978 1.00 97.12 105 PRO A N 1
ATOM 851 C CA . PRO A 1 105 ? -12.985 5.479 10.308 1.00 97.12 105 PRO A CA 1
ATOM 852 C C . PRO A 1 105 ? -13.246 5.643 8.808 1.00 97.12 105 PRO A C 1
ATOM 854 O O . PRO A 1 105 ? -12.830 6.646 8.234 1.00 97.12 105 PRO A O 1
ATOM 857 N N . VAL A 1 106 ? -13.897 4.663 8.174 1.00 98.12 106 VAL A N 1
ATOM 858 C CA . VAL A 1 106 ? -14.244 4.690 6.747 1.00 98.12 106 VAL A CA 1
ATOM 859 C C . VAL A 1 106 ? -15.716 5.101 6.596 1.00 98.12 106 VAL A C 1
ATOM 861 O O . VAL A 1 106 ? -16.579 4.511 7.250 1.00 98.12 106 VAL A O 1
ATOM 864 N N . PRO A 1 107 ? -16.077 6.079 5.755 1.00 97.50 107 PRO A N 1
ATOM 865 C CA . PRO A 1 107 ? -17.477 6.399 5.496 1.00 97.50 107 PRO A CA 1
ATOM 866 C C . PRO A 1 107 ? -18.194 5.233 4.799 1.00 97.50 107 PRO A C 1
ATOM 868 O O . PRO A 1 107 ? -17.616 4.527 3.976 1.00 97.50 107 PRO A O 1
ATOM 871 N N . VAL A 1 108 ? -19.489 5.040 5.079 1.00 95.81 108 VAL A N 1
ATOM 872 C CA . VAL A 1 108 ? -20.283 3.923 4.517 1.00 95.81 108 VAL A CA 1
ATOM 873 C C . VAL A 1 108 ? -20.312 3.941 2.982 1.00 95.81 108 VAL A C 1
ATOM 875 O O . VAL A 1 108 ? -20.353 2.884 2.352 1.00 95.81 108 VAL A O 1
ATOM 878 N N . SER A 1 109 ? -20.222 5.127 2.374 1.00 97.44 109 SER A N 1
ATOM 879 C CA . SER A 1 109 ? -20.123 5.304 0.921 1.00 97.44 109 SER A CA 1
ATOM 880 C C . SER A 1 109 ? -18.856 4.697 0.305 1.00 97.44 109 SER A C 1
ATOM 882 O O . SER A 1 109 ? -18.844 4.465 -0.897 1.00 97.44 109 SER A O 1
ATOM 884 N N . ARG A 1 110 ? -17.828 4.396 1.113 1.00 98.06 110 ARG A N 1
ATOM 885 C CA . ARG A 1 110 ? -16.563 3.757 0.709 1.00 98.06 110 ARG A CA 1
ATOM 886 C C . ARG A 1 110 ? -16.430 2.302 1.166 1.00 98.06 110 ARG A C 1
ATOM 888 O O . ARG A 1 110 ? -15.333 1.757 1.266 1.00 98.06 110 ARG A O 1
ATOM 895 N N . LYS A 1 111 ? -17.549 1.639 1.483 1.00 97.88 111 LYS A N 1
ATOM 896 C CA . LYS A 1 111 ? -17.517 0.245 1.955 1.00 97.88 111 LYS A CA 1
ATOM 897 C C . LYS A 1 111 ? -16.963 -0.735 0.912 1.00 97.88 111 LYS A C 1
ATOM 899 O O . LYS A 1 111 ? -16.366 -1.732 1.300 1.00 97.88 111 LYS A O 1
ATOM 904 N N . LYS A 1 112 ? -17.167 -0.474 -0.386 1.00 98.12 112 LYS A N 1
ATOM 905 C CA . LYS A 1 112 ? -16.657 -1.342 -1.461 1.00 98.12 112 LYS A CA 1
ATOM 906 C C . LYS A 1 112 ? -15.132 -1.273 -1.509 1.00 98.12 112 LYS A C 1
ATOM 908 O O . LYS A 1 112 ? -14.475 -2.300 -1.433 1.00 98.12 112 LYS A O 1
ATOM 913 N N . GLU A 1 113 ? -14.598 -0.059 -1.498 1.00 98.50 113 GLU A N 1
ATOM 914 C CA . GLU A 1 113 ? -13.170 0.252 -1.464 1.00 98.50 113 GLU A CA 1
ATOM 915 C C . GLU A 1 113 ? -12.490 -0.317 -0.213 1.00 98.50 113 GLU A C 1
ATOM 917 O O . GLU A 1 113 ? -11.367 -0.805 -0.284 1.00 98.50 113 GLU A O 1
ATOM 922 N N . LEU A 1 114 ? -13.182 -0.332 0.932 1.00 98.69 114 LEU A N 1
ATOM 923 C CA . LEU A 1 114 ? -12.697 -1.015 2.132 1.00 98.69 114 LEU A CA 1
ATOM 924 C C . LEU A 1 114 ? -12.544 -2.529 1.923 1.00 98.69 114 LEU A C 1
ATOM 926 O O . LEU A 1 114 ? -11.547 -3.106 2.358 1.00 98.69 114 LEU A O 1
ATOM 930 N N . GLY A 1 115 ? -13.515 -3.169 1.269 1.00 98.31 115 GLY A N 1
ATOM 931 C CA . GLY A 1 115 ? -13.430 -4.583 0.899 1.00 98.31 115 GLY A CA 1
ATOM 932 C C . GLY A 1 115 ? -12.270 -4.850 -0.062 1.00 98.31 115 GLY A C 1
ATOM 933 O O . GLY A 1 115 ? -11.440 -5.710 0.221 1.00 98.31 115 GLY A O 1
ATOM 934 N N . GLU A 1 116 ? -12.163 -4.057 -1.134 1.00 98.12 116 GLU A N 1
ATOM 935 C CA . GLU A 1 116 ? -11.066 -4.122 -2.117 1.00 98.12 116 GLU A CA 1
ATOM 936 C C . GLU A 1 116 ? -9.700 -3.999 -1.437 1.00 98.12 116 GLU A C 1
ATOM 938 O O . GLU A 1 116 ? -8.833 -4.852 -1.613 1.00 98.12 116 GLU A O 1
ATOM 943 N N . PHE A 1 117 ? -9.537 -2.997 -0.571 1.00 98.44 117 PHE A N 1
ATOM 944 C CA . PHE A 1 117 ? -8.311 -2.800 0.189 1.00 98.44 117 PHE A CA 1
ATOM 945 C C . PHE A 1 117 ? -7.962 -4.015 1.056 1.00 98.44 117 PHE A C 1
ATOM 947 O O . PHE A 1 117 ? -6.813 -4.457 1.066 1.00 98.44 117 PHE A O 1
ATOM 954 N N . CYS A 1 118 ? -8.941 -4.603 1.751 1.00 98.31 118 CYS A N 1
ATOM 955 C CA . CYS A 1 118 ? -8.702 -5.805 2.548 1.00 98.31 118 CYS A CA 1
ATOM 956 C C . CYS A 1 118 ? -8.299 -7.008 1.679 1.00 98.31 118 CYS A C 1
ATOM 958 O O . CYS A 1 118 ? -7.386 -7.742 2.060 1.00 98.31 118 CYS A O 1
ATOM 960 N N . ILE A 1 119 ? -8.923 -7.183 0.510 1.00 98.00 119 ILE A N 1
ATOM 961 C CA . ILE A 1 119 ? -8.574 -8.244 -0.445 1.00 98.00 119 ILE A CA 1
ATOM 962 C C . ILE A 1 119 ? -7.157 -8.034 -0.989 1.00 98.00 119 ILE A C 1
ATOM 964 O O . ILE A 1 119 ? -6.381 -8.986 -1.026 1.00 98.00 119 ILE A O 1
ATOM 968 N N . TRP A 1 120 ? -6.750 -6.811 -1.332 1.00 98.06 120 TRP A N 1
ATOM 969 C CA . TRP A 1 120 ? -5.374 -6.558 -1.773 1.00 98.06 120 TRP A CA 1
ATOM 970 C C . TRP A 1 120 ? -4.344 -6.862 -0.680 1.00 98.06 120 TRP A C 1
ATOM 972 O O . TRP A 1 120 ? -3.287 -7.423 -0.974 1.00 98.06 120 TRP A O 1
ATOM 982 N N . LEU A 1 121 ? -4.652 -6.542 0.582 1.00 97.31 121 LEU A N 1
ATOM 983 C CA . LEU A 1 121 ? -3.759 -6.814 1.712 1.00 97.31 121 LEU A CA 1
ATOM 984 C C . LEU A 1 121 ? -3.651 -8.302 2.070 1.00 97.31 121 LEU A C 1
ATOM 986 O O . LEU A 1 121 ? -2.586 -8.750 2.495 1.00 97.31 121 LEU A O 1
ATOM 990 N N . TYR A 1 122 ? -4.746 -9.056 1.968 1.00 97.62 122 TYR A N 1
ATOM 991 C CA . TYR A 1 122 ? -4.857 -10.371 2.613 1.00 97.62 122 TYR A CA 1
ATOM 992 C C . TYR A 1 122 ? -5.304 -11.511 1.694 1.00 97.62 122 TYR A C 1
ATOM 994 O O . TYR A 1 122 ? -5.198 -12.682 2.077 1.00 97.62 122 TYR A O 1
ATOM 1002 N N . GLY A 1 123 ? -5.759 -11.183 0.489 1.00 97.25 123 GLY A N 1
ATOM 1003 C CA . GLY A 1 123 ? -6.432 -12.096 -0.422 1.00 97.25 123 GLY A CA 1
ATOM 1004 C C . GLY A 1 123 ? -7.796 -12.531 0.108 1.00 97.25 123 GLY A C 1
ATOM 1005 O O . GLY A 1 123 ? -8.245 -12.100 1.168 1.00 97.25 123 GLY A O 1
ATOM 1006 N N . SER A 1 124 ? -8.439 -13.430 -0.626 1.00 97.50 124 SER A N 1
ATOM 1007 C CA . SER A 1 124 ? -9.674 -14.094 -0.219 1.00 97.50 124 SER A CA 1
ATOM 1008 C C . SER A 1 124 ? -9.621 -15.563 -0.625 1.00 97.50 124 SER A C 1
ATOM 1010 O O . SER A 1 124 ? -9.448 -15.891 -1.803 1.00 97.50 124 SER A O 1
ATOM 1012 N N . LYS A 1 125 ? -9.789 -16.462 0.348 1.00 97.50 125 LYS A N 1
ATOM 1013 C CA . LYS A 1 125 ? -9.949 -17.901 0.103 1.00 97.50 125 LYS A CA 1
ATOM 1014 C C . LYS A 1 125 ? -11.245 -18.165 -0.652 1.00 97.50 125 LYS A C 1
ATOM 1016 O O . LYS A 1 125 ? -11.247 -18.948 -1.598 1.00 97.50 125 LYS A O 1
ATOM 1021 N N . LYS A 1 126 ? -12.327 -17.492 -0.254 1.00 96.25 126 LYS A N 1
ATOM 1022 C CA . LYS A 1 126 ? -13.654 -17.613 -0.863 1.00 96.25 126 LYS A CA 1
ATOM 1023 C C . LYS A 1 126 ? -13.645 -17.221 -2.340 1.00 96.25 126 LYS A C 1
ATOM 1025 O O . LYS A 1 126 ? -14.223 -17.934 -3.153 1.00 96.25 126 LYS A O 1
ATOM 1030 N N . GLU A 1 127 ? -12.983 -16.120 -2.688 1.00 95.06 127 GLU A N 1
ATOM 1031 C CA . GLU A 1 127 ? -12.876 -15.641 -4.073 1.00 95.06 127 GLU A CA 1
ATOM 1032 C C . GLU A 1 127 ? -11.705 -16.269 -4.843 1.00 95.06 127 GLU A C 1
ATOM 1034 O O . GLU A 1 127 ? -11.533 -15.979 -6.023 1.00 95.06 127 GLU A O 1
ATOM 1039 N N . LYS A 1 128 ? -10.896 -17.123 -4.196 1.00 96.12 128 LYS A N 1
ATOM 1040 C CA . LYS A 1 128 ? -9.652 -17.690 -4.749 1.00 96.12 128 LYS A CA 1
ATOM 1041 C C . LYS A 1 128 ? -8.687 -16.617 -5.273 1.00 96.12 128 LYS A C 1
ATOM 1043 O O . LYS A 1 128 ? -7.962 -16.840 -6.239 1.00 96.12 128 LYS A O 1
ATOM 1048 N N . LYS A 1 129 ? -8.663 -15.455 -4.617 1.00 95.88 129 LYS A N 1
ATOM 1049 C CA . LYS A 1 129 ? -7.805 -14.323 -4.982 1.00 95.88 129 LYS A CA 1
ATOM 1050 C C . LYS A 1 129 ? -6.598 -14.247 -4.048 1.00 95.88 129 LYS A C 1
ATOM 1052 O O . LYS A 1 129 ? -6.790 -14.116 -2.836 1.00 95.88 129 LYS A O 1
ATOM 1057 N N . PRO A 1 130 ? -5.358 -14.312 -4.560 1.00 96.31 130 PRO A N 1
ATOM 1058 C CA . PRO A 1 130 ? -4.178 -14.069 -3.739 1.00 96.31 130 PRO A CA 1
ATOM 1059 C C . PRO A 1 130 ? -4.088 -12.585 -3.334 1.00 96.31 130 PRO A C 1
ATOM 1061 O O . PRO A 1 130 ? -4.609 -11.727 -4.047 1.00 96.31 130 PRO A O 1
ATOM 1064 N N . PRO A 1 131 ? -3.410 -12.245 -2.222 1.00 97.06 131 PRO A N 1
ATOM 1065 C CA . PRO A 1 131 ? -3.109 -10.850 -1.913 1.00 97.06 131 PRO A CA 1
ATOM 1066 C C . PRO A 1 131 ? -2.186 -10.245 -2.976 1.00 97.06 131 PRO A C 1
ATOM 1068 O O . PRO A 1 131 ? -1.175 -10.850 -3.346 1.00 97.06 131 PRO A O 1
ATOM 1071 N N . ALA A 1 132 ? -2.479 -9.014 -3.392 1.00 95.94 132 ALA A N 1
ATOM 1072 C CA . ALA A 1 132 ? -1.548 -8.199 -4.171 1.00 95.94 132 ALA A CA 1
ATOM 1073 C C . ALA A 1 132 ? -0.312 -7.823 -3.322 1.00 95.94 132 ALA A C 1
ATOM 1075 O O . ALA A 1 132 ? 0.828 -7.787 -3.793 1.00 95.94 132 ALA A O 1
ATOM 1076 N N . ILE A 1 133 ? -0.506 -7.607 -2.015 1.00 93.56 133 ILE A N 1
ATOM 1077 C CA . ILE A 1 133 ? 0.544 -7.152 -1.101 1.00 93.56 133 ILE A CA 1
ATOM 1078 C C . ILE A 1 133 ? 1.257 -8.330 -0.434 1.00 93.56 133 ILE A C 1
ATOM 1080 O O . ILE A 1 133 ? 0.844 -8.855 0.594 1.00 93.56 133 ILE A O 1
ATOM 1084 N N . ARG A 1 134 ? 2.393 -8.717 -1.019 1.00 86.62 134 ARG A N 1
ATOM 1085 C CA . ARG A 1 134 ? 3.296 -9.749 -0.463 1.00 86.62 134 ARG A CA 1
ATOM 1086 C C . ARG A 1 134 ? 4.315 -9.244 0.567 1.00 86.62 134 ARG A C 1
ATOM 1088 O O . ARG A 1 134 ? 4.746 -10.013 1.420 1.00 86.62 134 ARG A O 1
ATOM 1095 N N . THR A 1 135 ? 4.746 -7.984 0.478 1.00 86.25 135 THR A N 1
ATOM 1096 C CA . THR A 1 135 ? 5.782 -7.414 1.358 1.00 86.25 135 THR A CA 1
ATOM 1097 C C . THR A 1 135 ? 5.353 -6.061 1.912 1.00 86.25 135 THR A C 1
ATOM 1099 O O . THR A 1 135 ? 4.747 -5.259 1.202 1.00 86.25 135 THR A O 1
ATOM 1102 N N . GLN A 1 136 ? 5.697 -5.791 3.176 1.00 80.62 136 GLN A N 1
ATOM 1103 C CA . GLN A 1 136 ? 5.237 -4.581 3.858 1.00 80.62 136 GLN A CA 1
ATOM 1104 C C . GLN A 1 136 ? 5.838 -3.312 3.249 1.00 80.62 136 GLN A C 1
ATOM 1106 O O . GLN A 1 136 ? 5.096 -2.394 2.943 1.00 80.62 136 GLN A O 1
ATOM 1111 N N . ALA A 1 137 ? 7.156 -3.240 3.052 1.00 83.19 137 ALA A N 1
ATOM 1112 C CA . ALA A 1 137 ? 7.795 -1.997 2.615 1.00 83.19 137 ALA A CA 1
ATOM 1113 C C . ALA A 1 137 ? 7.514 -1.674 1.136 1.00 83.19 137 ALA A C 1
ATOM 1115 O O . ALA A 1 137 ? 6.931 -0.637 0.832 1.00 83.19 137 ALA A O 1
ATOM 1116 N N . LYS A 1 138 ? 7.891 -2.576 0.218 1.00 90.94 138 LYS A N 1
ATOM 1117 C CA . LYS A 1 138 ? 7.795 -2.339 -1.232 1.00 90.94 138 LYS A CA 1
ATOM 1118 C C . LYS A 1 138 ? 6.341 -2.230 -1.689 1.00 90.94 138 LYS A C 1
ATOM 1120 O O . LYS A 1 138 ? 5.970 -1.248 -2.322 1.00 90.94 138 LYS A O 1
ATOM 1125 N N . HIS A 1 139 ? 5.515 -3.237 -1.398 1.00 94.25 139 HIS A N 1
ATOM 1126 C CA . HIS A 1 139 ? 4.189 -3.311 -2.014 1.00 94.25 139 HIS A CA 1
ATOM 1127 C C . HIS A 1 139 ? 3.180 -2.346 -1.387 1.00 94.25 139 HIS A C 1
ATOM 1129 O O . HIS A 1 139 ? 2.340 -1.837 -2.118 1.00 94.25 139 HIS A O 1
ATOM 1135 N N . LEU A 1 140 ? 3.265 -2.021 -0.087 1.00 93.12 140 LEU A N 1
ATOM 1136 C CA . LEU A 1 140 ? 2.389 -0.977 0.472 1.00 93.12 140 LEU A CA 1
ATOM 1137 C C . LEU A 1 140 ? 2.704 0.398 -0.094 1.00 93.12 140 LEU A C 1
ATOM 1139 O O . LEU A 1 140 ? 1.780 1.158 -0.362 1.00 93.12 140 LEU A O 1
ATOM 1143 N N . TRP A 1 141 ? 3.987 0.710 -0.280 1.00 92.94 141 TRP A N 1
ATOM 1144 C CA . TRP A 1 141 ? 4.369 1.954 -0.930 1.00 92.94 141 TRP A CA 1
ATOM 1145 C C . TRP A 1 141 ? 3.842 2.006 -2.370 1.00 92.94 141 TRP A C 1
ATOM 1147 O O . TRP A 1 141 ? 3.193 2.978 -2.739 1.00 92.94 141 TRP A O 1
ATOM 1157 N N . ARG A 1 142 ? 3.999 0.925 -3.147 1.00 95.75 142 ARG A N 1
ATOM 1158 C CA . ARG A 1 142 ? 3.422 0.838 -4.502 1.00 95.75 142 ARG A CA 1
ATOM 1159 C C . ARG A 1 142 ? 1.906 0.998 -4.500 1.00 95.75 142 ARG A C 1
ATOM 1161 O O . ARG A 1 142 ? 1.389 1.772 -5.291 1.00 95.75 142 ARG A O 1
ATOM 1168 N N . LEU A 1 143 ? 1.198 0.325 -3.590 1.00 97.38 143 LEU A N 1
ATOM 1169 C CA . LEU A 1 143 ? -0.253 0.466 -3.450 1.00 97.38 143 LEU A CA 1
ATOM 1170 C C . LEU A 1 143 ? -0.650 1.910 -3.158 1.00 97.38 143 LEU A C 1
ATOM 1172 O O . LEU A 1 143 ? -1.623 2.400 -3.720 1.00 97.38 143 LEU A O 1
ATOM 1176 N N . ASN A 1 144 ? 0.109 2.600 -2.310 1.00 96.81 144 ASN A N 1
ATOM 1177 C CA . ASN A 1 144 ? -0.137 4.005 -2.032 1.00 96.81 144 ASN A CA 1
ATOM 1178 C C . ASN A 1 144 ? -0.053 4.871 -3.296 1.00 96.81 144 ASN A C 1
ATOM 1180 O O . ASN A 1 144 ? -0.933 5.699 -3.501 1.00 96.81 144 ASN A O 1
ATOM 1184 N N . GLU A 1 145 ? 0.950 4.658 -4.148 1.00 95.56 145 GLU A N 1
ATOM 1185 C CA . GLU A 1 145 ? 1.087 5.404 -5.405 1.00 95.56 145 GLU A CA 1
ATOM 1186 C C . GLU A 1 145 ? 0.029 5.002 -6.442 1.00 95.56 145 GLU A C 1
ATOM 1188 O O . GLU A 1 145 ? -0.606 5.866 -7.046 1.00 95.56 145 GLU A O 1
ATOM 1193 N N . VAL A 1 146 ? -0.263 3.705 -6.572 1.00 97.19 146 VAL A N 1
ATOM 1194 C CA . VAL A 1 146 ? -1.320 3.188 -7.458 1.00 97.19 146 VAL A CA 1
ATOM 1195 C C . VAL A 1 146 ? -2.666 3.837 -7.159 1.00 97.19 146 VAL A C 1
ATOM 1197 O O . VAL A 1 146 ? -3.353 4.283 -8.075 1.00 97.19 146 VAL A O 1
ATOM 1200 N N . LEU A 1 147 ? -3.024 3.969 -5.881 1.00 97.50 147 LEU A N 1
ATOM 1201 C CA . LEU A 1 147 ? -4.308 4.540 -5.469 1.00 97.50 147 LEU A CA 1
ATOM 1202 C C . LEU A 1 147 ? -4.422 6.060 -5.669 1.00 97.50 147 LEU A C 1
ATOM 1204 O O . LEU A 1 147 ? -5.508 6.617 -5.483 1.00 97.50 147 LEU A O 1
ATOM 1208 N N . LYS A 1 148 ? -3.345 6.735 -6.094 1.00 95.19 148 LYS A N 1
ATOM 1209 C CA . LYS A 1 148 ? -3.380 8.135 -6.550 1.00 95.19 148 LYS A CA 1
ATOM 1210 C C . LYS A 1 148 ? -3.771 8.261 -8.025 1.00 95.19 148 LYS A C 1
ATOM 1212 O O . LYS A 1 148 ? -4.235 9.325 -8.432 1.00 95.19 148 LYS A O 1
ATOM 1217 N N . SER A 1 149 ? -3.635 7.193 -8.817 1.00 95.00 149 SER A N 1
ATOM 1218 C CA . SER A 1 149 ? -3.971 7.164 -10.245 1.00 95.00 149 SER A CA 1
ATOM 1219 C C . SER A 1 149 ? -5.215 6.314 -10.506 1.00 95.00 149 SER A C 1
ATOM 1221 O O . SER A 1 149 ? -5.300 5.148 -10.122 1.00 95.00 149 SER A O 1
ATOM 1223 N N . ARG A 1 150 ? -6.207 6.891 -11.198 1.00 94.25 150 ARG A N 1
ATOM 1224 C CA . ARG A 1 150 ? -7.438 6.166 -11.563 1.00 94.25 150 ARG A CA 1
ATOM 1225 C C . ARG A 1 150 ? -7.158 5.009 -12.517 1.00 94.25 150 ARG A C 1
ATOM 1227 O O . ARG A 1 150 ? -7.774 3.961 -12.367 1.00 94.25 150 ARG A O 1
ATOM 1234 N N . GLU A 1 151 ? -6.246 5.213 -13.461 1.00 94.62 151 GLU A N 1
ATOM 1235 C CA . GLU A 1 151 ? -5.839 4.212 -14.447 1.00 94.62 151 GLU A CA 1
ATOM 1236 C C . GLU A 1 151 ? -5.108 3.048 -13.774 1.00 94.62 151 GLU A C 1
ATOM 1238 O O . GLU A 1 151 ? -5.531 1.904 -13.903 1.00 94.62 151 GLU A O 1
ATOM 1243 N N . ALA A 1 152 ? -4.105 3.343 -12.944 1.00 96.44 152 ALA A N 1
ATOM 1244 C CA . ALA A 1 152 ? -3.389 2.323 -12.181 1.00 96.44 152 ALA A CA 1
ATOM 1245 C C . ALA A 1 152 ? -4.316 1.553 -11.226 1.00 96.44 152 ALA A C 1
ATOM 1247 O O . ALA A 1 152 ? -4.218 0.336 -11.091 1.00 96.44 152 ALA A O 1
ATOM 1248 N N . THR A 1 153 ? -5.251 2.252 -10.570 1.00 97.94 153 THR A N 1
ATOM 1249 C CA . THR A 1 153 ? -6.248 1.611 -9.701 1.00 97.94 153 THR A CA 1
ATOM 1250 C C . THR A 1 153 ? -7.169 0.680 -10.491 1.00 97.94 153 THR A C 1
ATOM 1252 O O . THR A 1 153 ? -7.550 -0.368 -9.976 1.00 97.94 153 THR A O 1
ATOM 1255 N N . ALA A 1 154 ? -7.558 1.055 -11.715 1.00 97.44 154 ALA A N 1
ATOM 1256 C CA . ALA A 1 154 ? -8.359 0.197 -12.584 1.00 97.44 154 ALA A CA 1
ATOM 1257 C C . ALA A 1 154 ? -7.573 -1.057 -12.989 1.00 97.44 154 ALA A C 1
ATOM 1259 O O . ALA A 1 154 ? -8.072 -2.155 -12.779 1.00 97.44 154 ALA A O 1
ATOM 1260 N N . ALA A 1 155 ? -6.317 -0.900 -13.419 1.00 96.88 155 ALA A N 1
ATOM 1261 C CA . ALA A 1 155 ? -5.443 -2.028 -13.733 1.00 96.88 155 ALA A CA 1
ATOM 1262 C C . ALA A 1 155 ? -5.319 -3.006 -12.551 1.00 96.88 155 ALA A C 1
ATOM 1264 O O . ALA A 1 155 ? -5.620 -4.185 -12.702 1.00 96.88 155 ALA A O 1
ATOM 1265 N N . LEU A 1 156 ? -5.037 -2.502 -11.339 1.00 98.00 156 LEU A N 1
ATOM 1266 C CA . LEU A 1 156 ? -4.946 -3.341 -10.135 1.00 98.00 156 LEU A CA 1
ATOM 1267 C C . LEU A 1 156 ? -6.248 -4.103 -9.825 1.00 98.00 156 LEU A C 1
ATOM 1269 O O . LEU A 1 156 ? -6.207 -5.189 -9.243 1.00 98.00 156 LEU A O 1
ATOM 1273 N N . ARG A 1 157 ? -7.416 -3.535 -10.150 1.00 97.62 157 ARG A N 1
ATOM 1274 C CA . ARG A 1 157 ? -8.705 -4.226 -9.978 1.00 97.62 157 ARG A CA 1
ATOM 1275 C C . ARG A 1 157 ? -8.885 -5.364 -10.978 1.00 97.62 157 ARG A C 1
ATOM 1277 O O . ARG A 1 157 ? -9.520 -6.355 -10.615 1.00 97.62 157 ARG A O 1
ATOM 1284 N N . ASP A 1 158 ? -8.342 -5.214 -12.179 1.00 95.69 158 ASP A N 1
ATOM 1285 C CA . ASP A 1 158 ? -8.519 -6.154 -13.282 1.00 95.69 158 ASP A CA 1
ATOM 1286 C C . ASP A 1 158 ? -7.561 -7.349 -13.176 1.00 95.69 158 ASP A C 1
ATOM 1288 O O . ASP A 1 158 ? -7.994 -8.496 -13.295 1.00 95.69 158 ASP A O 1
ATOM 1292 N N . ASP A 1 159 ? -6.275 -7.102 -12.908 1.00 93.12 159 ASP A N 1
ATOM 1293 C CA . ASP A 1 159 ? -5.223 -8.130 -12.949 1.00 93.12 159 ASP A CA 1
ATOM 1294 C C . ASP A 1 159 ? -4.702 -8.571 -11.568 1.00 93.12 159 ASP A C 1
ATOM 1296 O O . ASP A 1 159 ? -4.095 -9.639 -11.443 1.00 93.12 159 ASP A O 1
ATOM 1300 N N . ASN A 1 160 ? -4.975 -7.791 -10.513 1.00 95.88 160 ASN A N 1
ATOM 1301 C CA . ASN A 1 160 ? -4.437 -7.985 -9.163 1.00 95.88 160 ASN A CA 1
ATOM 1302 C C . ASN A 1 160 ? -2.887 -8.036 -9.118 1.00 95.88 160 ASN A C 1
ATOM 1304 O O . ASN A 1 160 ? -2.306 -8.616 -8.192 1.00 95.88 160 ASN A O 1
ATOM 1308 N N . ASP A 1 161 ? -2.216 -7.414 -10.092 1.00 95.94 161 ASP A N 1
ATOM 1309 C CA . ASP A 1 161 ? -0.765 -7.277 -10.182 1.00 95.94 161 ASP A CA 1
ATOM 1310 C C . ASP A 1 161 ? -0.328 -5.858 -9.801 1.00 95.94 161 ASP A C 1
ATOM 1312 O O . ASP A 1 161 ? -0.363 -4.901 -10.576 1.00 95.94 161 ASP A O 1
ATOM 1316 N N . ILE A 1 162 ? 0.146 -5.731 -8.561 1.00 96.69 162 ILE A N 1
ATOM 1317 C CA . ILE A 1 162 ? 0.605 -4.454 -8.018 1.00 96.69 162 ILE A CA 1
ATOM 1318 C C . ILE A 1 162 ? 1.835 -3.896 -8.732 1.00 96.69 162 ILE A C 1
ATOM 1320 O O . ILE A 1 162 ? 2.031 -2.682 -8.731 1.00 96.69 162 ILE A O 1
ATOM 1324 N N . ASP A 1 163 ? 2.680 -4.752 -9.304 1.00 94.38 163 ASP A N 1
ATOM 1325 C CA . ASP A 1 163 ? 3.899 -4.298 -9.959 1.00 94.38 163 ASP A CA 1
ATOM 1326 C C . ASP A 1 163 ? 3.557 -3.700 -11.332 1.00 94.38 163 ASP A C 1
ATOM 1328 O O . ASP A 1 163 ? 4.024 -2.603 -11.636 1.00 94.38 163 ASP A O 1
ATOM 1332 N N . SER A 1 164 ? 2.657 -4.340 -12.084 1.00 93.75 164 SER A N 1
ATOM 1333 C CA . SER A 1 164 ? 2.138 -3.822 -13.358 1.00 93.75 164 SER A CA 1
ATOM 1334 C C . SER A 1 164 ? 1.302 -2.550 -13.171 1.00 93.75 164 SER A C 1
ATOM 1336 O O . SER A 1 164 ? 1.551 -1.541 -13.834 1.00 93.75 164 SER A O 1
ATOM 1338 N N . ALA A 1 165 ? 0.382 -2.532 -12.200 1.00 96.25 165 ALA A N 1
ATOM 1339 C CA . ALA A 1 165 ? -0.391 -1.332 -11.875 1.00 96.25 165 ALA A CA 1
ATOM 1340 C C . ALA A 1 165 ? 0.500 -0.159 -11.434 1.00 96.25 165 ALA A C 1
ATOM 1342 O O . ALA A 1 165 ? 0.221 0.996 -11.753 1.00 96.25 165 ALA A O 1
ATOM 1343 N N . TYR A 1 166 ? 1.583 -0.436 -10.701 1.00 94.75 166 TYR A N 1
ATOM 1344 C CA . TYR A 1 166 ? 2.495 0.605 -10.239 1.00 94.75 166 TYR A CA 1
ATOM 1345 C C . TYR A 1 166 ? 3.197 1.324 -11.392 1.00 94.75 166 TYR A C 1
ATOM 1347 O O . TYR A 1 166 ? 3.300 2.548 -11.338 1.00 94.75 166 TYR A O 1
ATOM 1355 N N . GLU A 1 167 ? 3.610 0.627 -12.452 1.00 90.88 167 GLU A N 1
ATOM 1356 C CA . GLU A 1 167 ? 4.222 1.293 -13.610 1.00 90.88 167 GLU A CA 1
ATOM 1357 C C . GLU A 1 167 ? 3.263 2.301 -14.269 1.00 90.88 167 GLU A C 1
ATOM 1359 O O . GLU A 1 167 ? 3.690 3.393 -14.634 1.00 90.88 167 GLU A O 1
ATOM 1364 N N . LEU A 1 168 ? 1.955 2.009 -14.302 1.00 90.25 168 LEU A N 1
ATOM 1365 C CA . LEU A 1 168 ? 0.917 2.933 -14.794 1.00 90.25 168 LEU A CA 1
ATOM 1366 C C . LEU A 1 168 ? 0.656 4.127 -13.858 1.00 90.25 168 LEU A C 1
ATOM 1368 O O . LEU A 1 168 ? 0.018 5.105 -14.244 1.00 90.25 168 LEU A O 1
ATOM 1372 N N . SER A 1 169 ? 1.099 4.052 -12.600 1.00 89.88 169 SER A N 1
ATOM 1373 C CA . SER A 1 169 ? 0.947 5.147 -11.634 1.00 89.88 169 SER A CA 1
ATOM 1374 C C . SER A 1 169 ? 2.064 6.185 -11.721 1.00 89.88 169 SER A C 1
ATOM 1376 O O . SER A 1 169 ? 1.906 7.294 -11.209 1.00 89.88 169 SER A O 1
ATOM 1378 N N . ARG A 1 170 ? 3.194 5.837 -12.348 1.00 84.75 170 ARG A N 1
ATOM 1379 C CA . ARG A 1 170 ? 4.387 6.682 -12.340 1.00 84.75 170 ARG A CA 1
ATOM 1380 C C . ARG A 1 170 ? 4.207 7.879 -13.277 1.00 84.75 170 ARG A C 1
ATOM 1382 O O . ARG A 1 170 ? 3.848 7.695 -14.441 1.00 84.75 170 ARG A O 1
ATOM 1389 N N . PRO A 1 171 ? 4.500 9.110 -12.821 1.00 78.75 171 PRO A N 1
ATOM 1390 C CA . PRO A 1 171 ? 4.541 10.267 -13.702 1.00 78.75 171 PRO A CA 1
ATOM 1391 C C . PRO A 1 171 ? 5.516 10.028 -14.858 1.00 78.75 171 PRO A C 1
ATOM 1393 O O . PRO A 1 171 ? 6.664 9.636 -14.639 1.00 78.75 171 PRO A O 1
ATOM 1396 N N . GLN A 1 172 ? 5.090 10.299 -16.093 1.00 75.94 172 GLN A N 1
ATOM 1397 C CA . GLN A 1 172 ? 5.899 10.014 -17.283 1.00 75.94 172 GLN A CA 1
ATOM 1398 C C . GLN A 1 172 ? 7.284 10.689 -17.239 1.00 75.94 172 GLN A C 1
ATOM 1400 O O . GLN A 1 172 ? 8.260 10.148 -17.755 1.00 75.94 172 GLN A O 1
ATOM 1405 N N . ASN A 1 173 ? 7.390 11.859 -16.598 1.00 79.69 173 ASN A N 1
ATOM 1406 C CA . ASN A 1 173 ? 8.656 12.561 -16.388 1.00 79.69 173 ASN A CA 1
ATOM 1407 C C . ASN A 1 173 ? 9.599 11.817 -15.428 1.00 79.69 173 ASN A C 1
ATOM 1409 O O . ASN A 1 173 ? 10.800 11.793 -15.678 1.00 79.69 173 ASN A O 1
ATOM 1413 N N . GLU A 1 174 ? 9.079 11.199 -14.365 1.00 80.94 174 GLU A N 1
ATOM 1414 C CA . GLU A 1 174 ? 9.879 10.395 -13.431 1.00 80.94 174 GLU A CA 1
ATOM 1415 C C . GLU A 1 174 ? 10.328 9.086 -14.084 1.00 80.94 174 GLU A C 1
ATOM 1417 O O . GLU A 1 174 ? 11.500 8.725 -13.989 1.00 80.94 174 GLU A O 1
ATOM 1422 N N . VAL A 1 175 ? 9.433 8.423 -14.829 1.00 80.31 175 VAL A N 1
ATOM 1423 C CA . VAL A 1 175 ? 9.776 7.233 -15.628 1.00 80.31 175 VAL A CA 1
ATOM 1424 C C . VAL A 1 175 ? 10.913 7.548 -16.597 1.00 80.31 175 VAL A C 1
ATOM 1426 O O . VAL A 1 175 ? 11.912 6.830 -16.638 1.00 80.31 175 VAL A O 1
ATOM 1429 N N . PHE A 1 176 ? 10.785 8.649 -17.341 1.00 83.69 176 PHE A N 1
ATOM 1430 C CA . PHE A 1 176 ? 11.799 9.101 -18.288 1.00 83.69 176 PHE A CA 1
ATOM 1431 C C . PHE A 1 176 ? 13.135 9.422 -17.602 1.00 83.69 176 PHE A C 1
ATOM 1433 O O . PHE A 1 176 ? 14.192 8.985 -18.061 1.00 83.69 176 PHE A O 1
ATOM 1440 N N . GLN A 1 177 ? 13.099 10.139 -16.476 1.00 84.88 177 GLN A N 1
ATOM 1441 C CA . GLN A 1 177 ? 14.291 10.483 -15.704 1.00 84.88 177 GLN A CA 1
ATOM 1442 C C . GLN A 1 177 ? 15.030 9.232 -15.196 1.00 84.88 177 GLN A C 1
ATOM 1444 O O . GLN A 1 177 ? 16.244 9.113 -15.378 1.00 84.88 177 GLN A O 1
ATOM 1449 N N . ASP A 1 178 ? 14.314 8.286 -14.588 1.00 83.88 178 ASP A N 1
ATOM 1450 C CA . ASP A 1 178 ? 14.903 7.057 -14.049 1.00 83.88 178 ASP A CA 1
ATOM 1451 C C . ASP A 1 178 ? 15.464 6.149 -15.150 1.00 83.88 178 ASP A C 1
ATOM 1453 O O . ASP A 1 178 ? 16.512 5.516 -14.962 1.00 83.88 178 ASP A O 1
ATOM 1457 N N . ALA A 1 179 ? 14.799 6.107 -16.310 1.00 89.50 179 ALA A N 1
ATOM 1458 C CA . ALA A 1 179 ? 15.278 5.390 -17.486 1.00 89.50 179 ALA A CA 1
ATOM 1459 C C . ALA A 1 179 ? 16.615 5.963 -17.981 1.00 89.50 179 ALA A C 1
ATOM 1461 O O . ALA A 1 179 ? 17.559 5.200 -18.184 1.00 89.50 179 ALA A O 1
ATOM 1462 N N . LEU A 1 180 ? 16.747 7.293 -18.080 1.00 94.69 180 LEU A N 1
ATOM 1463 C CA . LEU A 1 180 ? 18.005 7.942 -18.473 1.00 94.69 180 LEU A CA 1
ATOM 1464 C C . LEU A 1 180 ? 19.144 7.668 -17.481 1.00 94.69 180 LEU A C 1
ATOM 1466 O O . LEU A 1 180 ? 20.259 7.331 -17.891 1.00 94.69 180 LEU A O 1
ATOM 1470 N N . TYR A 1 181 ? 18.886 7.768 -16.172 1.00 93.44 181 TYR A N 1
ATOM 1471 C CA . TYR A 1 181 ? 19.905 7.454 -15.163 1.00 93.44 181 TYR A CA 1
ATOM 1472 C C . TYR A 1 181 ? 20.317 5.979 -15.190 1.00 93.44 181 TYR A C 1
ATOM 1474 O O . TYR A 1 181 ? 21.504 5.667 -15.047 1.00 93.44 181 TYR A O 1
ATOM 1482 N N . SER A 1 182 ? 19.362 5.072 -15.397 1.00 91.06 182 SER A N 1
ATOM 1483 C CA . SER A 1 182 ? 19.644 3.640 -15.506 1.00 91.06 182 SER A CA 1
ATOM 1484 C C . SER A 1 182 ? 20.432 3.305 -16.766 1.00 91.06 182 SER A C 1
ATOM 1486 O O . SER A 1 182 ? 21.444 2.617 -16.660 1.00 91.06 182 SER A O 1
ATOM 1488 N N . ALA A 1 183 ? 20.058 3.863 -17.921 1.00 96.12 183 ALA A N 1
ATOM 1489 C CA . ALA A 1 183 ? 20.814 3.716 -19.161 1.00 96.12 183 ALA A CA 1
ATOM 1490 C C . ALA A 1 183 ? 22.265 4.189 -18.986 1.00 96.12 183 ALA A C 1
ATOM 1492 O O . ALA A 1 183 ? 23.200 3.446 -19.279 1.00 96.12 183 ALA A O 1
ATOM 1493 N N . LYS A 1 184 ? 22.480 5.376 -18.397 1.00 96.69 184 LYS A N 1
ATOM 1494 C CA . LYS A 1 184 ? 23.830 5.888 -18.104 1.00 96.69 184 LYS A CA 1
ATOM 1495 C C . LYS A 1 184 ? 24.647 4.915 -17.250 1.00 96.69 184 LYS A C 1
ATOM 1497 O O . LYS A 1 184 ? 25.830 4.703 -17.526 1.00 96.69 184 LYS A O 1
ATOM 1502 N N . ARG A 1 185 ? 24.044 4.342 -16.204 1.00 97.38 185 ARG A N 1
ATOM 1503 C CA . ARG A 1 185 ? 24.713 3.392 -15.305 1.00 97.38 185 ARG A CA 1
ATOM 1504 C C . ARG A 1 185 ? 25.108 2.109 -16.038 1.00 97.38 185 ARG A C 1
ATOM 1506 O O . ARG A 1 185 ? 26.270 1.717 -15.953 1.00 97.38 185 ARG A O 1
ATOM 1513 N N . GLU A 1 186 ? 24.183 1.490 -16.767 1.00 96.75 186 GLU A N 1
ATOM 1514 C CA . GLU A 1 186 ? 24.458 0.230 -17.470 1.00 96.75 186 GLU A CA 1
ATOM 1515 C C . GLU A 1 186 ? 25.457 0.421 -18.620 1.00 96.75 186 GLU A C 1
ATOM 1517 O O . GLU A 1 186 ? 26.380 -0.378 -18.758 1.00 96.75 186 GLU A O 1
ATOM 1522 N N . LEU A 1 187 ? 25.384 1.530 -19.367 1.00 96.69 187 LEU A N 1
ATOM 1523 C CA . LEU A 1 187 ? 26.385 1.859 -20.392 1.00 96.69 187 LEU A CA 1
ATOM 1524 C C . LEU A 1 187 ? 27.770 2.112 -19.788 1.00 96.69 187 LEU A C 1
ATOM 1526 O O . LEU A 1 187 ? 28.783 1.685 -20.341 1.00 96.69 187 LEU A O 1
ATOM 1530 N N . THR A 1 188 ? 27.834 2.761 -18.621 1.00 97.44 188 THR A N 1
ATOM 1531 C CA . THR A 1 188 ? 29.102 2.946 -17.896 1.00 97.44 188 THR A CA 1
ATOM 1532 C C . THR A 1 188 ? 29.696 1.601 -17.481 1.00 97.44 188 THR A C 1
ATOM 1534 O O . THR A 1 188 ? 30.901 1.392 -17.631 1.00 97.44 188 THR A O 1
ATOM 1537 N N . ARG A 1 189 ? 28.856 0.677 -17.000 1.00 96.31 189 ARG A N 1
ATOM 1538 C CA . ARG A 1 189 ? 29.264 -0.682 -16.634 1.00 96.31 189 ARG A CA 1
ATOM 1539 C C . ARG A 1 189 ? 29.759 -1.468 -17.848 1.00 96.31 189 ARG A C 1
ATOM 1541 O O . ARG A 1 189 ? 30.850 -2.023 -17.781 1.00 96.31 189 ARG A O 1
ATOM 1548 N N . ALA A 1 190 ? 29.009 -1.456 -18.951 1.00 96.06 190 ALA A N 1
ATOM 1549 C CA . ALA A 1 190 ? 29.389 -2.122 -20.196 1.00 96.06 190 ALA A CA 1
ATOM 1550 C C . ALA A 1 190 ? 30.728 -1.597 -20.733 1.00 96.06 190 ALA A C 1
ATOM 1552 O O . ALA A 1 190 ? 31.604 -2.379 -21.098 1.00 96.06 190 ALA A O 1
ATOM 1553 N N . ARG A 1 191 ? 30.936 -0.273 -20.695 1.00 96.12 191 ARG A N 1
ATOM 1554 C CA . ARG A 1 191 ? 32.206 0.351 -21.090 1.00 96.12 191 ARG A CA 1
ATOM 1555 C C . ARG A 1 191 ? 33.374 -0.110 -20.220 1.00 96.12 191 ARG A C 1
ATOM 1557 O O . ARG A 1 191 ? 34.453 -0.356 -20.746 1.00 96.12 191 ARG A O 1
ATOM 1564 N N . ALA A 1 192 ? 33.171 -0.234 -18.909 1.00 97.00 192 ALA A N 1
ATOM 1565 C CA . ALA A 1 192 ? 34.213 -0.694 -17.992 1.00 97.00 192 ALA A CA 1
ATOM 1566 C C . ALA A 1 192 ? 34.640 -2.150 -18.258 1.00 97.00 192 ALA A C 1
ATOM 1568 O O . ALA A 1 192 ? 35.783 -2.507 -17.989 1.00 97.00 192 ALA A O 1
ATOM 1569 N N . THR A 1 193 ? 33.746 -2.978 -18.803 1.00 96.25 193 THR A N 1
ATOM 1570 C CA . THR A 1 193 ? 34.012 -4.389 -19.123 1.00 96.25 193 THR A CA 1
ATOM 1571 C C . THR A 1 193 ? 34.310 -4.639 -20.600 1.00 96.25 193 THR A C 1
ATOM 1573 O O . THR A 1 193 ? 34.488 -5.788 -20.981 1.00 96.25 193 THR A O 1
ATOM 1576 N N . LEU A 1 194 ? 34.358 -3.606 -21.447 1.00 94.19 194 LEU A N 1
ATOM 1577 C CA . LEU A 1 194 ? 34.441 -3.761 -22.903 1.00 94.19 194 LEU A CA 1
ATOM 1578 C C . LEU A 1 194 ? 35.651 -4.603 -23.335 1.00 94.19 194 LEU A C 1
ATOM 1580 O O . LEU A 1 194 ? 35.499 -5.552 -24.095 1.00 94.19 194 LEU A O 1
ATOM 1584 N N . THR A 1 195 ? 36.838 -4.287 -22.815 1.00 92.50 195 THR A N 1
ATOM 1585 C CA . THR A 1 195 ? 38.096 -4.944 -23.208 1.00 92.50 195 THR A CA 1
ATOM 1586 C C . THR A 1 195 ? 38.124 -6.435 -22.877 1.00 92.50 195 THR A C 1
ATOM 1588 O O . THR A 1 195 ? 38.752 -7.206 -23.593 1.00 92.50 195 THR A O 1
ATOM 1591 N N . THR A 1 196 ? 37.474 -6.846 -21.787 1.00 93.75 196 THR A N 1
ATOM 1592 C CA . THR A 1 196 ? 37.475 -8.240 -21.320 1.00 93.75 196 THR A CA 1
ATOM 1593 C C . THR A 1 196 ? 36.227 -9.012 -21.731 1.00 93.75 196 THR A C 1
ATOM 1595 O O . THR A 1 196 ? 36.272 -10.236 -21.794 1.00 93.75 196 THR A O 1
ATOM 1598 N N . GLY A 1 197 ? 35.116 -8.319 -21.980 1.00 91.19 197 GLY A N 1
ATOM 1599 C CA . GLY A 1 197 ? 33.813 -8.916 -22.262 1.00 91.19 197 GLY A CA 1
ATOM 1600 C C . GLY A 1 197 ? 33.430 -8.955 -23.740 1.00 91.19 197 GLY A C 1
ATOM 1601 O O . GLY A 1 197 ? 32.527 -9.708 -24.087 1.00 91.19 197 GLY A O 1
ATOM 1602 N N . TYR A 1 198 ? 34.074 -8.168 -24.609 1.00 95.44 198 TYR A N 1
ATOM 1603 C CA . TYR A 1 198 ? 33.788 -8.195 -26.043 1.00 95.44 198 TYR A CA 1
ATOM 1604 C C . TYR A 1 198 ? 34.704 -9.175 -26.778 1.00 95.44 198 TYR A C 1
ATOM 1606 O O . TYR A 1 198 ? 35.915 -8.986 -26.869 1.00 95.44 198 TYR A O 1
ATOM 1614 N N . ASP A 1 199 ? 34.098 -10.205 -27.354 1.00 93.94 199 ASP A N 1
ATOM 1615 C CA . ASP A 1 199 ? 34.751 -11.326 -28.031 1.00 93.94 199 ASP A CA 1
ATOM 1616 C C . ASP A 1 199 ? 34.688 -11.234 -29.567 1.00 93.94 199 ASP A C 1
ATOM 1618 O O . ASP A 1 199 ? 34.969 -12.209 -30.261 1.00 93.94 199 ASP A O 1
ATOM 1622 N N . LYS A 1 200 ? 34.360 -10.048 -30.105 1.00 94.38 200 LYS A N 1
ATOM 1623 C CA . LYS A 1 200 ? 34.074 -9.793 -31.532 1.00 94.38 200 LYS A CA 1
ATOM 1624 C C . LYS A 1 200 ? 32.735 -10.360 -32.027 1.00 94.38 200 LYS A C 1
ATOM 1626 O O . LYS A 1 200 ? 32.549 -10.489 -33.237 1.00 94.38 200 LYS A O 1
ATOM 1631 N N . SER A 1 201 ? 31.795 -10.659 -31.130 1.00 97.06 201 SER A N 1
ATOM 1632 C CA . SER A 1 201 ? 30.427 -11.021 -31.508 1.00 97.06 201 SER A CA 1
ATOM 1633 C C . SER A 1 201 ? 29.749 -9.934 -32.353 1.00 97.06 201 SER A C 1
ATOM 1635 O O . SER A 1 201 ? 29.576 -8.791 -31.924 1.00 97.06 201 SER A O 1
ATOM 1637 N N . VAL A 1 202 ? 29.313 -10.321 -33.554 1.00 96.06 202 VAL A N 1
ATOM 1638 C CA . VAL A 1 202 ? 28.564 -9.460 -34.485 1.00 96.06 202 VAL A CA 1
ATOM 1639 C C . VAL A 1 202 ? 27.200 -9.073 -33.909 1.00 96.06 202 VAL A C 1
ATOM 1641 O O . VAL A 1 202 ? 26.757 -7.941 -34.087 1.00 96.06 202 VAL A O 1
ATOM 1644 N N . ASP A 1 203 ? 26.554 -9.975 -33.166 1.00 95.69 203 ASP A N 1
ATOM 1645 C CA . ASP A 1 203 ? 25.271 -9.691 -32.520 1.00 95.69 203 ASP A CA 1
ATOM 1646 C C . ASP A 1 203 ? 25.410 -8.634 -31.423 1.00 95.69 203 ASP A C 1
ATOM 1648 O O . ASP A 1 203 ? 24.595 -7.716 -31.350 1.00 95.69 203 ASP A O 1
ATOM 1652 N N . LEU A 1 204 ? 26.468 -8.714 -30.605 1.00 95.25 204 LEU A N 1
ATOM 1653 C CA . LEU A 1 204 ? 26.739 -7.695 -29.586 1.00 95.25 204 LEU A CA 1
ATOM 1654 C C . LEU A 1 204 ? 27.067 -6.339 -30.217 1.00 95.25 204 LEU A C 1
ATOM 1656 O O . LEU A 1 204 ? 26.642 -5.308 -29.695 1.00 95.25 204 LEU A O 1
ATOM 1660 N N . LEU A 1 205 ? 27.779 -6.333 -31.349 1.00 95.88 205 LEU A N 1
ATOM 1661 C CA . LEU A 1 205 ? 28.060 -5.108 -32.095 1.00 95.88 205 LEU A CA 1
ATOM 1662 C C . LEU A 1 205 ? 26.779 -4.473 -32.653 1.00 95.88 205 LEU A C 1
ATOM 1664 O O . LEU A 1 205 ? 26.610 -3.262 -32.545 1.00 95.88 205 LEU A O 1
ATOM 1668 N N . ARG A 1 206 ? 25.854 -5.280 -33.185 1.00 96.50 206 ARG A N 1
ATOM 1669 C CA . ARG A 1 206 ? 24.548 -4.801 -33.662 1.00 96.50 206 ARG A CA 1
ATOM 1670 C C . ARG A 1 206 ? 23.695 -4.227 -32.530 1.00 96.50 206 ARG A C 1
ATOM 1672 O O . ARG A 1 206 ? 23.136 -3.151 -32.686 1.00 96.50 206 ARG A O 1
ATOM 1679 N N . ILE A 1 207 ? 23.654 -4.890 -31.372 1.00 96.19 207 ILE A N 1
ATOM 1680 C CA . ILE A 1 207 ? 22.960 -4.363 -30.184 1.00 96.19 207 ILE A CA 1
ATOM 1681 C C . ILE A 1 207 ? 23.559 -3.014 -29.757 1.00 96.19 207 ILE A C 1
ATOM 1683 O O . ILE A 1 207 ? 22.823 -2.103 -29.384 1.00 96.19 207 ILE A O 1
ATOM 1687 N N . ALA A 1 208 ? 24.887 -2.868 -29.806 1.00 95.94 208 ALA A N 1
ATOM 1688 C CA . ALA A 1 208 ? 25.543 -1.605 -29.482 1.00 95.94 208 ALA A CA 1
ATOM 1689 C C . ALA A 1 208 ? 25.180 -0.482 -30.473 1.00 95.94 208 ALA A C 1
ATOM 1691 O O . ALA A 1 208 ? 24.988 0.654 -30.039 1.00 95.94 208 ALA A O 1
ATOM 1692 N N . ASP A 1 209 ? 25.049 -0.800 -31.764 1.00 97.06 209 ASP A N 1
ATOM 1693 C CA . ASP A 1 209 ? 24.595 0.141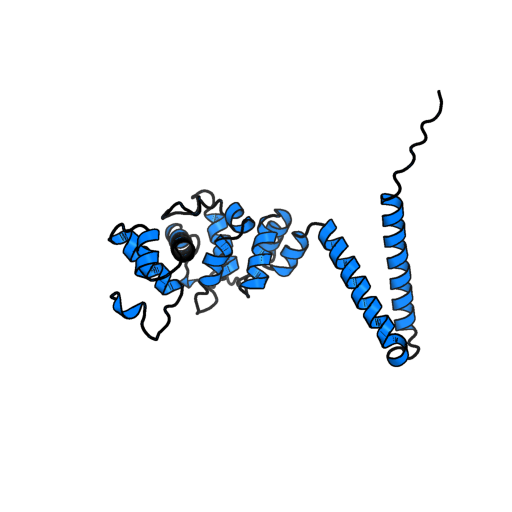 -32.796 1.00 97.06 209 ASP A CA 1
ATOM 1694 C C . ASP A 1 209 ? 23.140 0.587 -32.564 1.00 97.06 209 ASP A C 1
ATOM 1696 O O . ASP A 1 209 ? 22.863 1.785 -32.500 1.00 97.06 209 ASP A O 1
ATOM 1700 N N . ASP A 1 210 ? 22.226 -0.356 -32.306 1.00 97.06 210 ASP A N 1
ATOM 1701 C CA . ASP A 1 210 ? 20.820 -0.061 -31.987 1.00 97.06 210 ASP A CA 1
ATOM 1702 C C . ASP A 1 210 ? 20.696 0.869 -30.765 1.00 97.06 210 ASP A C 1
ATOM 1704 O O . ASP A 1 210 ? 19.925 1.833 -30.766 1.00 97.06 210 ASP A O 1
ATOM 1708 N N . ILE A 1 211 ? 21.494 0.614 -29.722 1.00 97.19 211 ILE A N 1
ATOM 1709 C CA . ILE A 1 211 ? 21.564 1.459 -28.524 1.00 97.19 211 ILE A CA 1
ATOM 1710 C C . ILE A 1 211 ? 22.068 2.867 -28.863 1.00 97.19 211 ILE A C 1
ATOM 1712 O O . ILE A 1 211 ? 21.531 3.842 -28.332 1.00 97.19 211 ILE A O 1
ATOM 1716 N N . ALA A 1 212 ? 23.101 2.988 -29.704 1.00 97.12 212 ALA A N 1
ATOM 1717 C CA . ALA A 1 212 ? 23.668 4.278 -30.090 1.00 97.12 212 ALA A CA 1
ATOM 1718 C C . ALA A 1 212 ? 22.646 5.127 -30.860 1.00 97.12 212 ALA A C 1
ATOM 1720 O O . ALA A 1 212 ? 22.445 6.293 -30.516 1.00 97.12 212 ALA A O 1
ATOM 1721 N N . ASN A 1 213 ? 21.949 4.520 -31.823 1.00 97.06 213 ASN A N 1
ATOM 1722 C CA . ASN A 1 213 ? 20.891 5.173 -32.594 1.00 97.06 213 ASN A CA 1
ATOM 1723 C C . ASN A 1 213 ? 19.750 5.652 -31.682 1.00 97.06 213 ASN A C 1
ATOM 1725 O O . ASN A 1 213 ? 19.370 6.822 -31.717 1.00 97.06 213 ASN A O 1
ATOM 1729 N N . LEU A 1 214 ? 19.270 4.788 -30.780 1.00 97.19 214 LEU A N 1
ATOM 1730 C CA . LEU A 1 214 ? 18.209 5.146 -29.835 1.00 97.19 214 LEU A CA 1
ATOM 1731 C C . LEU A 1 214 ? 18.624 6.285 -28.887 1.00 97.19 214 LEU A C 1
ATOM 1733 O O . LEU A 1 214 ? 17.822 7.170 -28.579 1.00 97.19 214 LEU A O 1
ATOM 1737 N N . ALA A 1 215 ? 19.869 6.272 -28.403 1.00 96.19 215 ALA A N 1
ATOM 1738 C CA . ALA A 1 215 ? 20.383 7.322 -27.528 1.00 96.19 215 ALA A CA 1
ATOM 1739 C C . ALA A 1 215 ? 20.464 8.682 -28.244 1.00 96.19 215 ALA A C 1
ATOM 1741 O O . ALA A 1 215 ? 20.114 9.704 -27.645 1.00 96.19 215 ALA A O 1
ATOM 1742 N N . GLU A 1 216 ? 20.886 8.693 -29.511 1.00 97.12 216 GLU A N 1
ATOM 1743 C CA . GLU A 1 216 ? 20.965 9.901 -30.338 1.00 97.12 216 GLU A CA 1
ATOM 1744 C C . GLU A 1 216 ? 19.577 10.483 -30.641 1.00 97.12 216 GLU A C 1
ATOM 1746 O O . GLU A 1 216 ? 19.378 11.697 -30.524 1.00 97.12 216 GLU A O 1
ATOM 1751 N N . ASP A 1 217 ? 18.595 9.631 -30.948 1.00 96.69 217 ASP A N 1
ATOM 1752 C CA . ASP A 1 217 ? 17.210 10.048 -31.191 1.00 96.69 217 ASP A CA 1
ATOM 1753 C C . ASP A 1 217 ? 16.616 10.747 -29.960 1.00 96.69 217 ASP A C 1
ATOM 1755 O O . ASP A 1 217 ? 16.121 11.879 -30.049 1.00 96.69 217 ASP A O 1
ATOM 1759 N N . ILE A 1 218 ? 16.738 10.120 -28.782 1.00 95.88 218 ILE A N 1
ATOM 1760 C CA . ILE A 1 218 ? 16.267 10.693 -27.512 1.00 95.88 218 ILE A CA 1
ATOM 1761 C C . ILE A 1 218 ? 16.958 12.037 -27.242 1.00 95.88 218 ILE A C 1
ATOM 1763 O O . ILE A 1 218 ? 16.299 13.022 -26.893 1.00 95.88 218 ILE A O 1
ATOM 1767 N N . TYR A 1 219 ? 18.281 12.107 -27.422 1.00 95.75 219 TYR A N 1
ATOM 1768 C CA . TYR A 1 219 ? 19.054 13.330 -27.210 1.00 95.75 219 TYR A CA 1
ATOM 1769 C C . TYR A 1 219 ? 18.620 14.463 -28.147 1.00 95.75 219 TYR A C 1
ATOM 1771 O O . TYR A 1 219 ? 18.385 15.595 -27.703 1.00 95.75 219 TYR A O 1
ATOM 1779 N N . THR A 1 220 ? 18.455 14.159 -29.432 1.00 96.12 220 THR A N 1
ATOM 1780 C CA . THR A 1 220 ? 18.021 15.118 -30.449 1.00 96.12 220 THR A CA 1
ATOM 1781 C C . THR A 1 220 ? 16.624 15.658 -30.143 1.00 96.12 220 THR A C 1
ATOM 1783 O O . THR A 1 220 ? 16.393 16.870 -30.225 1.00 96.12 220 THR A O 1
ATOM 1786 N N . GLU A 1 221 ? 15.684 14.803 -29.734 1.00 93.94 221 GLU A N 1
ATOM 1787 C CA . GLU A 1 221 ? 14.352 15.245 -29.315 1.00 93.94 221 GLU A CA 1
ATOM 1788 C C . GLU A 1 221 ? 14.389 16.154 -28.079 1.00 93.94 221 GLU A C 1
ATOM 1790 O O . GLU A 1 221 ? 13.707 17.186 -28.050 1.00 93.94 221 GLU A O 1
ATOM 1795 N N . MET A 1 222 ? 15.205 15.818 -27.074 1.00 93.75 222 MET A N 1
ATOM 1796 C CA . MET A 1 222 ? 15.391 16.655 -25.883 1.00 93.75 222 MET A CA 1
ATOM 1797 C C . MET A 1 222 ? 15.946 18.034 -26.253 1.00 93.75 222 MET A C 1
ATOM 1799 O O . MET A 1 222 ? 15.405 19.053 -25.813 1.00 93.75 222 MET A O 1
ATOM 1803 N N . GLN A 1 223 ? 16.969 18.092 -27.113 1.00 94.75 223 GLN A N 1
ATOM 1804 C CA . GLN A 1 223 ? 17.529 19.357 -27.590 1.00 94.75 223 GLN A CA 1
ATOM 1805 C C . GLN A 1 223 ? 16.493 20.213 -28.330 1.00 94.75 223 GLN A C 1
ATOM 1807 O O . GLN A 1 223 ? 16.439 21.432 -28.131 1.00 94.75 223 GLN A O 1
ATOM 1812 N N . ARG A 1 224 ? 15.668 19.594 -29.186 1.00 93.38 224 ARG A N 1
ATOM 1813 C CA . ARG A 1 224 ? 14.591 20.287 -29.912 1.00 93.38 224 ARG A CA 1
ATOM 1814 C C . ARG A 1 224 ? 13.573 20.896 -28.953 1.00 93.38 224 ARG A C 1
ATOM 1816 O O . ARG A 1 224 ? 13.185 22.042 -29.145 1.00 93.38 224 ARG A O 1
ATOM 1823 N N . LYS A 1 225 ? 13.171 20.163 -27.910 1.00 88.94 225 LYS A N 1
ATOM 1824 C CA . LYS A 1 225 ? 12.235 20.657 -26.885 1.00 88.94 225 LYS A CA 1
ATOM 1825 C C . LYS A 1 225 ? 12.845 21.756 -26.005 1.00 88.94 225 LYS A C 1
ATOM 1827 O O . LYS A 1 225 ? 12.117 22.630 -25.545 1.00 88.94 225 LYS A O 1
ATOM 1832 N N . GLN A 1 226 ? 14.163 21.747 -25.796 1.00 85.69 226 GLN A N 1
ATOM 1833 C CA . GLN A 1 226 ? 14.869 22.748 -24.988 1.00 85.69 226 GLN A CA 1
ATOM 1834 C C . GLN A 1 226 ? 15.107 24.078 -25.724 1.00 85.69 226 GLN A C 1
ATOM 1836 O O . GLN A 1 226 ? 15.177 25.130 -25.090 1.00 85.69 226 GLN A O 1
ATOM 1841 N N . LYS A 1 227 ? 15.228 24.060 -27.056 1.00 79.44 227 LYS A N 1
ATOM 1842 C CA . LYS A 1 227 ? 15.323 25.273 -27.880 1.00 79.44 227 LYS A CA 1
ATOM 1843 C C . LYS A 1 227 ? 13.902 25.711 -28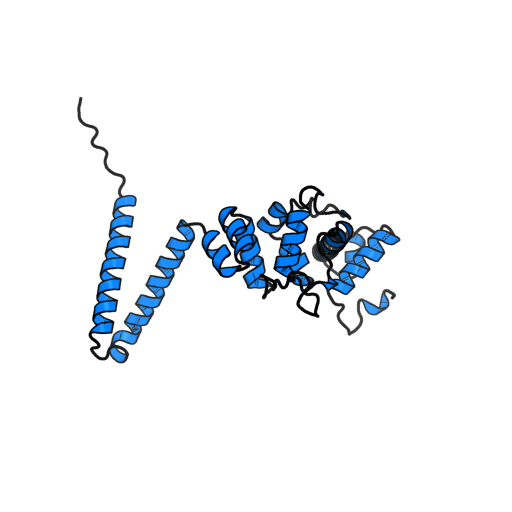.264 1.00 79.44 227 LYS A C 1
ATOM 1845 O O . LYS A 1 227 ? 13.354 25.142 -29.207 1.00 79.44 227 LYS A O 1
ATOM 1850 N N . PRO A 1 228 ? 13.273 26.703 -27.597 1.00 57.91 228 PRO A N 1
ATOM 1851 C CA . PRO A 1 228 ? 11.949 27.155 -28.007 1.00 57.91 228 PRO A CA 1
ATOM 1852 C C . PRO A 1 228 ? 12.031 27.610 -29.462 1.00 57.91 228 PRO A C 1
ATOM 1854 O O . PRO A 1 228 ? 12.939 28.364 -29.827 1.00 57.91 228 PRO A O 1
ATOM 1857 N N . SER A 1 229 ? 11.109 27.136 -30.306 1.00 56.06 229 SER A N 1
ATOM 1858 C CA . SER A 1 229 ? 11.035 27.584 -31.693 1.00 56.06 229 SER A CA 1
ATOM 1859 C C . SER A 1 229 ? 11.022 29.111 -31.676 1.00 56.06 229 SER A C 1
ATOM 1861 O O . SER A 1 229 ? 10.084 29.710 -31.141 1.00 56.06 229 SER A O 1
ATOM 1863 N N . ARG A 1 230 ? 12.052 29.757 -32.234 1.00 52.53 230 ARG A N 1
ATOM 1864 C CA . ARG A 1 230 ? 11.967 31.164 -32.621 1.00 52.53 230 ARG A CA 1
ATOM 1865 C C . ARG A 1 230 ? 10.832 31.240 -33.640 1.00 52.53 230 ARG A C 1
ATOM 1867 O O . ARG A 1 230 ? 11.061 31.064 -34.834 1.00 52.53 230 ARG A O 1
ATOM 1874 N N . ARG A 1 231 ? 9.592 31.425 -33.171 1.00 51.38 231 ARG A N 1
ATOM 1875 C CA . ARG A 1 231 ? 8.468 31.785 -34.029 1.00 51.38 231 ARG A CA 1
ATOM 1876 C C . ARG A 1 231 ? 8.924 33.042 -34.751 1.00 51.38 231 ARG A C 1
ATOM 1878 O O . ARG A 1 231 ? 9.155 34.072 -34.120 1.00 51.38 231 ARG A O 1
ATOM 1885 N N . ARG A 1 232 ? 9.120 32.908 -36.062 1.00 54.50 232 ARG A N 1
ATOM 1886 C CA . ARG A 1 232 ? 9.254 34.020 -36.993 1.00 54.50 232 ARG A CA 1
ATOM 1887 C C . ARG A 1 232 ? 8.090 34.973 -36.712 1.00 54.50 232 ARG A C 1
ATOM 1889 O O . ARG A 1 232 ? 6.964 34.698 -37.112 1.00 54.50 232 ARG A O 1
ATOM 1896 N N . ARG A 1 233 ? 8.351 36.069 -35.995 1.00 44.31 233 ARG A N 1
ATOM 1897 C CA . ARG A 1 233 ? 7.570 37.295 -36.152 1.00 44.31 233 ARG A CA 1
ATOM 1898 C C . ARG A 1 233 ? 7.904 37.771 -37.560 1.00 44.31 233 ARG A C 1
ATOM 1900 O O . ARG A 1 233 ? 8.961 38.357 -37.781 1.00 44.31 233 ARG A O 1
ATOM 1907 N N . ASN A 1 234 ? 7.078 37.367 -38.522 1.00 47.31 234 ASN A N 1
ATOM 1908 C CA . ASN A 1 234 ? 7.094 37.986 -39.833 1.00 47.31 234 ASN A CA 1
ATOM 1909 C C . ASN A 1 234 ? 6.710 39.456 -39.655 1.00 47.31 234 ASN A C 1
ATOM 1911 O O . ASN A 1 234 ? 5.829 39.782 -38.862 1.00 47.31 234 ASN A O 1
ATOM 1915 N N . LYS A 1 235 ? 7.480 40.287 -40.352 1.00 46.72 235 LYS A N 1
ATOM 1916 C CA . LYS A 1 235 ? 7.386 41.737 -40.460 1.00 46.72 235 LYS A CA 1
ATOM 1917 C C . LYS A 1 235 ? 5.977 42.167 -40.884 1.00 46.72 235 LYS A C 1
ATOM 1919 O O . LYS A 1 235 ? 5.437 41.567 -41.813 1.00 46.72 235 LYS A O 1
ATOM 1924 N N . GLU A 1 236 ? 5.462 43.205 -40.235 1.00 45.47 236 GLU A N 1
ATOM 1925 C CA . GLU A 1 236 ? 4.663 44.240 -40.906 1.00 45.47 236 GLU A CA 1
ATOM 1926 C C . GLU A 1 236 ? 5.625 45.306 -41.439 1.00 45.47 236 GLU A C 1
ATOM 1928 O O . GLU A 1 236 ? 6.656 45.546 -40.759 1.00 45.47 236 GLU A O 1
#